Protein AF-A0ABD5U3U5-F1 (afdb_monomer_lite)

pLDDT: mean 75.29, std 23.98, range [36.06, 98.81]

Structure (mmCIF, N/CA/C/O backbone):
data_AF-A0ABD5U3U5-F1
#
_entry.id   AF-A0ABD5U3U5-F1
#
loop_
_atom_site.group_PDB
_atom_site.id
_atom_site.type_symbol
_atom_site.label_atom_id
_atom_site.label_alt_id
_atom_site.label_comp_id
_atom_site.label_asym_id
_atom_site.label_entity_id
_atom_site.label_seq_id
_atom_site.pdbx_PDB_ins_code
_atom_site.Cartn_x
_atom_site.Cartn_y
_atom_site.Cartn_z
_atom_site.occupancy
_atom_site.B_iso_or_equiv
_atom_site.auth_seq_id
_atom_site.auth_comp_id
_atom_site.auth_asym_id
_atom_site.auth_atom_id
_atom_site.pdbx_PDB_model_num
ATOM 1 N N . MET A 1 1 ? -38.683 23.764 -33.833 1.00 44.81 1 MET A N 1
ATOM 2 C CA . MET A 1 1 ? -37.393 24.442 -33.608 1.00 44.81 1 MET A CA 1
ATOM 3 C C . MET A 1 1 ? -36.376 23.320 -33.364 1.00 44.81 1 MET A C 1
ATOM 5 O O . MET A 1 1 ? -36.369 22.799 -32.265 1.00 44.81 1 MET A O 1
ATOM 9 N N . SER A 1 2 ? -35.654 22.734 -34.333 1.00 40.78 2 SER A N 1
ATOM 10 C CA . SER A 1 2 ? -35.211 23.217 -35.666 1.00 40.78 2 SER A CA 1
ATOM 11 C C . SER A 1 2 ? -34.352 24.483 -35.505 1.00 40.78 2 SER A C 1
ATOM 13 O O . SER A 1 2 ? -34.891 25.439 -34.963 1.00 40.78 2 SER A O 1
ATOM 15 N N . PHE A 1 3 ? -33.078 24.620 -35.902 1.00 45.91 3 PHE A N 1
ATOM 16 C CA . PHE A 1 3 ? -32.126 23.886 -36.776 1.00 45.91 3 PHE A CA 1
ATOM 17 C C . PHE A 1 3 ? -30.669 24.299 -36.361 1.00 45.91 3 PHE A C 1
ATOM 19 O O . PHE A 1 3 ? -30.555 25.260 -35.611 1.00 45.91 3 PHE A O 1
ATOM 26 N N . THR A 1 4 ? -29.509 23.741 -36.770 1.00 40.44 4 THR A N 1
ATOM 27 C CA . THR A 1 4 ? -29.090 22.623 -37.661 1.00 40.44 4 THR A CA 1
ATOM 28 C C . THR A 1 4 ? -27.610 22.242 -37.370 1.00 40.44 4 THR A C 1
ATOM 30 O O . THR A 1 4 ? -26.877 23.053 -36.815 1.00 40.44 4 THR A O 1
ATOM 33 N N . ARG A 1 5 ? -27.125 21.052 -37.784 1.00 53.81 5 ARG A N 1
ATOM 34 C CA . ARG A 1 5 ? -25.678 20.695 -37.790 1.00 53.81 5 ARG A CA 1
ATOM 35 C C . ARG A 1 5 ? -24.919 21.449 -38.895 1.00 53.81 5 ARG A C 1
ATOM 37 O O . ARG A 1 5 ? -25.324 21.345 -40.050 1.00 53.81 5 ARG A O 1
ATOM 44 N N . VAL A 1 6 ? -23.771 22.070 -38.608 1.00 48.47 6 VAL A N 1
ATOM 45 C CA . VAL A 1 6 ? -22.863 22.590 -39.654 1.00 48.47 6 VAL A CA 1
ATOM 46 C C . VAL A 1 6 ? -21.574 21.770 -39.689 1.00 48.47 6 VAL A C 1
ATOM 48 O O . VAL A 1 6 ? -20.666 21.973 -38.892 1.00 48.47 6 VAL A O 1
ATOM 51 N N . ARG A 1 7 ? -21.493 20.836 -40.644 1.00 50.88 7 ARG A N 1
ATOM 52 C CA . ARG A 1 7 ? -20.217 20.269 -41.103 1.00 50.88 7 ARG A CA 1
ATOM 53 C C . ARG A 1 7 ? -19.643 21.214 -42.157 1.00 50.88 7 ARG A C 1
ATOM 55 O O . ARG A 1 7 ? -20.325 21.495 -43.141 1.00 50.88 7 ARG A O 1
ATOM 62 N N . ALA A 1 8 ? -18.411 21.680 -41.976 1.00 45.06 8 ALA A N 1
ATOM 63 C CA . ALA A 1 8 ? -17.728 22.499 -42.971 1.00 45.06 8 ALA A CA 1
ATOM 64 C C . ALA A 1 8 ? -17.205 21.618 -44.121 1.00 45.06 8 ALA A C 1
ATOM 66 O O . ALA A 1 8 ? -16.136 21.022 -44.035 1.00 45.06 8 ALA A O 1
ATOM 67 N N . THR A 1 9 ? -17.971 21.518 -45.208 1.00 44.38 9 THR A N 1
ATOM 68 C CA . THR A 1 9 ? -17.518 20.895 -46.459 1.00 44.38 9 THR A CA 1
ATOM 69 C C . THR A 1 9 ? -16.753 21.911 -47.304 1.00 44.38 9 THR A C 1
ATOM 71 O O . THR A 1 9 ? -17.364 22.829 -47.856 1.00 44.38 9 THR A O 1
ATOM 74 N N . ALA A 1 10 ? -15.439 21.738 -47.450 1.00 45.81 10 ALA A N 1
ATOM 75 C CA . ALA A 1 10 ? -14.649 22.506 -48.410 1.00 45.81 10 ALA A CA 1
ATOM 76 C C . ALA A 1 10 ? -14.850 21.942 -49.829 1.00 45.81 10 ALA A C 1
ATOM 78 O O . ALA A 1 10 ? -14.472 20.811 -50.129 1.00 45.81 10 ALA A O 1
ATOM 79 N N . LEU A 1 11 ? -15.475 22.737 -50.697 1.00 40.53 11 LEU A N 1
ATOM 80 C CA . LEU A 1 11 ? -15.727 22.417 -52.100 1.00 40.53 11 LEU A CA 1
ATOM 81 C C . LEU A 1 11 ? -14.622 23.037 -52.970 1.00 40.53 11 LEU A C 1
ATOM 83 O O . LEU A 1 11 ? -14.502 24.260 -53.008 1.00 40.53 11 LEU A O 1
ATOM 87 N N . ALA A 1 12 ? -13.868 22.228 -53.718 1.00 52.03 12 ALA A N 1
ATOM 88 C CA . ALA A 1 12 ? -12.936 22.715 -54.738 1.00 52.03 12 ALA A CA 1
ATOM 89 C C . ALA A 1 12 ? -13.141 21.957 -56.060 1.00 52.03 12 ALA A C 1
ATOM 91 O O . ALA A 1 12 ? -12.670 20.841 -56.258 1.00 52.03 12 ALA A O 1
ATOM 92 N N . LEU A 1 13 ? -13.896 22.588 -56.957 1.00 39.75 13 LEU A N 1
ATOM 93 C CA . LEU A 1 13 ? -14.226 22.111 -58.297 1.00 39.75 13 LEU A CA 1
ATOM 94 C C . LEU A 1 13 ? -13.142 22.550 -59.295 1.00 39.75 13 LEU A C 1
ATOM 96 O O . LEU A 1 13 ? -12.959 23.749 -59.487 1.00 39.75 13 LEU A O 1
ATOM 100 N N . THR A 1 14 ? -12.517 21.617 -60.017 1.00 55.16 14 THR A N 1
ATOM 101 C CA . THR A 1 14 ? -11.900 21.918 -61.325 1.00 55.16 14 THR A CA 1
ATOM 102 C C . THR A 1 14 ? -12.279 20.858 -62.358 1.00 55.16 14 THR A C 1
ATOM 104 O O . THR A 1 14 ? -12.427 19.678 -62.047 1.00 55.16 14 THR A O 1
ATOM 107 N N . LEU A 1 15 ? -12.549 21.320 -63.580 1.00 39.69 15 LEU A N 1
ATOM 108 C CA . LEU A 1 15 ? -13.201 20.569 -64.655 1.00 39.69 15 LEU A CA 1
ATOM 109 C C . LEU A 1 15 ? -12.173 20.102 -65.706 1.00 39.69 15 LEU A C 1
ATOM 111 O O . LEU A 1 15 ? -11.143 20.739 -65.899 1.00 39.69 15 LEU A O 1
ATOM 115 N N . ALA A 1 16 ? -12.473 18.983 -66.371 1.00 49.00 16 ALA A N 1
ATOM 116 C CA . ALA A 1 16 ? -11.609 18.266 -67.318 1.00 49.00 16 ALA A CA 1
ATOM 117 C C . ALA A 1 16 ? -11.185 19.055 -68.576 1.00 49.00 16 ALA A C 1
ATOM 119 O O . ALA A 1 16 ? -11.823 20.048 -68.913 1.00 49.00 16 ALA A O 1
ATOM 120 N N . VAL A 1 17 ? -10.223 18.514 -69.354 1.00 37.03 17 VAL A N 1
ATOM 121 C CA . VAL A 1 17 ? -10.238 18.539 -70.840 1.00 37.03 17 VAL A CA 1
ATOM 122 C C . VAL A 1 17 ? -9.213 17.568 -71.483 1.00 37.03 17 VAL A C 1
ATOM 124 O O . VAL A 1 17 ? -8.145 17.328 -70.936 1.00 37.03 17 VAL A O 1
ATOM 127 N N . ALA A 1 18 ? -9.556 17.092 -72.692 1.00 41.69 18 ALA A N 1
ATOM 128 C CA . ALA A 1 18 ? -8.718 16.469 -73.742 1.00 41.69 18 ALA A CA 1
ATOM 129 C C . ALA A 1 18 ? -8.182 15.023 -73.585 1.00 41.69 18 ALA A C 1
ATOM 131 O O . ALA A 1 18 ? -7.056 14.768 -73.171 1.00 41.69 18 ALA A O 1
ATOM 132 N N . LEU A 1 19 ? -8.956 14.090 -74.151 1.00 46.84 19 LEU A N 1
ATOM 133 C CA . LEU A 1 19 ? -8.500 12.818 -74.725 1.00 46.84 19 LEU A CA 1
ATOM 134 C C . LEU A 1 19 ? -7.861 13.060 -76.115 1.00 46.84 19 LEU A C 1
ATOM 136 O O . LEU A 1 19 ? -8.526 13.638 -76.975 1.00 46.84 19 LEU A O 1
ATOM 140 N N . VAL A 1 20 ? -6.643 12.565 -76.382 1.00 45.19 20 VAL A N 1
ATOM 141 C CA . VAL A 1 20 ? -6.066 12.437 -77.745 1.00 45.19 20 VAL A CA 1
ATOM 142 C C . VAL A 1 20 ? -5.355 11.079 -77.891 1.00 45.19 20 VAL A C 1
ATOM 144 O O . VAL A 1 20 ? -4.884 10.507 -76.912 1.00 45.19 20 VAL A O 1
ATOM 147 N N . ALA A 1 21 ? -5.379 10.524 -79.106 1.00 41.03 21 ALA A N 1
ATOM 148 C CA . ALA A 1 21 ? -5.243 9.093 -79.385 1.00 41.03 21 ALA A CA 1
ATOM 149 C C . ALA A 1 21 ? -3.807 8.559 -79.586 1.00 41.03 21 ALA A C 1
ATOM 151 O O . ALA A 1 21 ? -2.857 9.297 -79.836 1.00 41.03 21 ALA A O 1
ATOM 152 N N . ALA A 1 22 ? -3.694 7.228 -79.547 1.00 45.44 22 ALA A N 1
ATOM 153 C CA . ALA A 1 22 ? -2.477 6.473 -79.833 1.00 45.44 22 ALA A CA 1
ATOM 154 C C . ALA A 1 22 ? -2.078 6.487 -81.323 1.00 45.44 22 ALA A C 1
ATOM 156 O O . ALA A 1 22 ? -2.930 6.480 -82.212 1.00 45.44 22 ALA A O 1
ATOM 157 N N . SER A 1 23 ? -0.774 6.384 -81.595 1.00 46.91 23 SER A N 1
ATOM 158 C CA . SER A 1 23 ? -0.233 5.929 -82.884 1.00 46.91 23 SER A CA 1
ATOM 159 C C . SER A 1 23 ? 1.113 5.222 -82.675 1.00 46.91 23 SER A C 1
ATOM 161 O O . SER A 1 23 ? 1.816 5.499 -81.705 1.00 46.91 23 SER A O 1
ATOM 163 N N . ALA A 1 24 ? 1.431 4.250 -83.532 1.00 44.25 24 ALA A N 1
ATOM 164 C CA . ALA A 1 24 ? 2.569 3.343 -83.366 1.00 44.25 24 ALA A CA 1
ATOM 165 C C . ALA A 1 24 ? 3.774 3.730 -84.241 1.00 44.25 24 ALA A C 1
ATOM 167 O O . ALA A 1 24 ? 3.602 4.265 -85.334 1.00 44.25 24 ALA A O 1
ATOM 168 N N . GLY A 1 25 ? 4.983 3.358 -83.807 1.00 36.06 25 GLY A N 1
ATOM 169 C CA . GLY A 1 25 ? 6.209 3.442 -84.610 1.00 36.06 25 GLY A CA 1
ATOM 170 C C . GLY A 1 25 ? 7.430 3.779 -83.756 1.00 36.06 25 GLY A C 1
ATOM 171 O O . GLY A 1 25 ? 7.454 4.812 -83.100 1.00 36.06 25 GLY A O 1
ATOM 172 N N . GLY A 1 26 ? 8.427 2.894 -83.723 1.00 36.84 26 GLY A N 1
ATOM 173 C CA . GLY A 1 26 ? 9.585 3.047 -82.837 1.00 36.84 26 GLY A CA 1
ATOM 174 C C . GLY A 1 26 ? 10.752 3.830 -83.443 1.00 36.84 26 GLY A C 1
ATOM 175 O O . GLY A 1 26 ? 10.951 3.826 -84.656 1.00 36.84 26 GLY A O 1
ATOM 176 N N . ALA A 1 27 ? 11.583 4.401 -82.571 1.00 40.12 27 ALA A N 1
ATOM 177 C CA . ALA A 1 27 ? 13.018 4.586 -82.786 1.00 40.12 27 ALA A CA 1
ATOM 178 C C . ALA A 1 27 ? 13.721 4.736 -81.426 1.00 40.12 27 ALA A C 1
ATOM 180 O O . ALA A 1 27 ? 13.190 5.359 -80.510 1.00 40.12 27 ALA A O 1
ATOM 181 N N . VAL A 1 28 ? 14.913 4.153 -81.294 1.00 49.47 28 VAL A N 1
ATOM 182 C CA . VAL A 1 28 ? 15.734 4.233 -80.078 1.00 49.47 28 VAL A CA 1
ATOM 183 C C . VAL A 1 28 ? 16.382 5.614 -79.979 1.00 49.47 28 VAL A C 1
ATOM 185 O O . VAL A 1 28 ? 17.094 6.022 -80.895 1.00 49.47 28 VAL A O 1
ATOM 188 N N . ALA A 1 29 ? 16.210 6.292 -78.844 1.00 43.09 29 ALA A N 1
ATOM 189 C CA . ALA A 1 29 ? 17.023 7.441 -78.453 1.00 43.09 29 ALA A CA 1
ATOM 190 C C . ALA A 1 29 ? 17.374 7.327 -76.964 1.00 43.09 29 ALA A C 1
ATOM 192 O O . ALA A 1 29 ? 16.547 7.546 -76.084 1.00 43.09 29 ALA A O 1
ATOM 193 N N . THR A 1 30 ? 18.613 6.933 -76.690 1.00 52.41 30 THR A N 1
ATOM 194 C CA . THR A 1 30 ? 19.161 6.789 -75.340 1.00 52.41 30 THR A CA 1
ATOM 195 C C . THR A 1 30 ? 19.446 8.153 -74.712 1.00 52.41 30 THR A C 1
ATOM 197 O O . THR A 1 30 ? 20.384 8.832 -75.131 1.00 52.41 30 THR A O 1
ATOM 200 N N . THR A 1 31 ? 18.743 8.512 -73.639 1.00 48.25 31 THR A N 1
ATOM 201 C CA . THR A 1 31 ? 19.186 9.569 -72.714 1.00 48.25 31 THR A CA 1
ATOM 202 C C . THR A 1 31 ? 18.980 9.131 -71.274 1.00 48.25 31 THR A C 1
ATOM 204 O O . THR A 1 31 ? 17.877 9.223 -70.755 1.00 48.25 31 THR A O 1
ATOM 207 N N . ARG A 1 32 ? 20.088 8.655 -70.686 1.00 53.16 32 ARG A N 1
ATOM 208 C CA . ARG A 1 32 ? 20.403 8.495 -69.255 1.00 53.16 32 ARG A CA 1
ATOM 209 C C . ARG A 1 32 ? 19.198 8.446 -68.316 1.00 53.16 32 ARG A C 1
ATOM 211 O O . ARG A 1 32 ? 18.680 9.483 -67.908 1.00 53.16 32 ARG A O 1
ATOM 218 N N . GLU A 1 33 ? 18.910 7.241 -67.842 1.00 52.50 33 GLU A N 1
ATOM 219 C CA . GLU A 1 33 ? 18.333 7.066 -66.515 1.00 52.50 33 GLU A CA 1
ATOM 220 C C . GLU A 1 33 ? 19.284 7.717 -65.503 1.00 52.50 33 GLU A C 1
ATOM 222 O O . GLU A 1 33 ? 20.345 7.186 -65.174 1.00 52.50 33 GLU A O 1
ATOM 227 N N . VAL A 1 34 ? 18.929 8.915 -65.046 1.00 46.59 34 VAL A N 1
ATOM 228 C CA . VAL A 1 34 ? 19.335 9.351 -63.718 1.00 46.59 34 VAL A CA 1
ATOM 229 C C . VAL A 1 34 ? 18.294 8.743 -62.803 1.00 46.59 34 VAL A C 1
ATOM 231 O O . VAL A 1 34 ? 17.241 9.333 -62.566 1.00 46.59 34 VAL A O 1
ATOM 234 N N . ALA A 1 35 ? 18.588 7.534 -62.325 1.00 47.84 35 ALA A N 1
ATOM 235 C CA . ALA A 1 35 ? 18.047 7.126 -61.048 1.00 47.84 35 ALA A CA 1
ATOM 236 C C . ALA A 1 35 ? 18.408 8.254 -60.079 1.00 47.84 35 ALA A C 1
ATOM 238 O O . ALA A 1 35 ? 19.583 8.500 -59.806 1.00 47.84 35 ALA A O 1
ATOM 239 N N . LEU A 1 36 ? 17.402 8.991 -59.613 1.00 49.88 36 LEU A N 1
ATOM 240 C CA . LEU A 1 36 ? 17.544 9.639 -58.329 1.00 49.88 36 LEU A CA 1
ATOM 241 C C . LEU A 1 36 ? 17.599 8.472 -57.357 1.00 49.88 36 LEU A C 1
ATOM 243 O O . LEU A 1 36 ? 16.559 7.916 -57.011 1.00 49.88 36 LEU A O 1
ATOM 247 N N . GLN A 1 37 ? 18.821 8.055 -57.006 1.00 48.06 37 GLN A N 1
ATOM 248 C CA . GLN A 1 37 ? 19.047 7.323 -55.774 1.00 48.06 37 GLN A CA 1
ATOM 249 C C . GLN A 1 37 ? 18.207 8.034 -54.717 1.00 48.06 37 GLN A C 1
ATOM 251 O O . GLN A 1 37 ? 18.477 9.191 -54.380 1.00 48.06 37 GLN A O 1
ATOM 256 N N . SER A 1 38 ? 17.175 7.346 -54.231 1.00 53.09 38 SER A N 1
ATOM 257 C CA . SER A 1 38 ? 16.677 7.570 -52.890 1.00 53.09 38 SER A CA 1
ATOM 258 C C . SER A 1 38 ? 17.891 7.359 -52.005 1.00 53.09 38 SER A C 1
ATOM 260 O O . SER A 1 38 ? 18.277 6.228 -51.721 1.00 53.09 38 SER A O 1
ATOM 262 N N . ASN A 1 39 ? 18.573 8.460 -51.697 1.00 53.38 39 ASN A N 1
ATOM 263 C CA . ASN A 1 39 ? 19.563 8.481 -50.651 1.00 53.38 39 ASN A CA 1
ATOM 264 C C . ASN A 1 39 ? 18.755 8.188 -49.399 1.00 53.38 39 ASN A C 1
ATOM 266 O O . ASN A 1 39 ? 18.089 9.086 -48.887 1.00 53.38 39 ASN A O 1
ATOM 270 N N . GLU A 1 40 ? 18.735 6.914 -49.013 1.00 58.91 40 GLU A N 1
ATOM 271 C CA . GLU A 1 40 ? 18.243 6.461 -47.728 1.00 58.91 40 GLU A CA 1
ATOM 272 C C . GLU A 1 40 ? 19.077 7.205 -46.694 1.00 58.91 40 GLU A C 1
ATOM 274 O O . GLU A 1 40 ? 20.170 6.791 -46.308 1.00 58.91 40 GLU A O 1
ATOM 279 N N . THR A 1 41 ? 18.571 8.368 -46.291 1.00 53.06 41 THR A N 1
ATOM 280 C CA . THR A 1 41 ? 18.886 8.952 -45.006 1.00 53.06 41 THR A CA 1
ATOM 281 C C . THR A 1 41 ? 18.313 7.970 -44.006 1.00 53.06 41 THR A C 1
ATOM 283 O O . THR A 1 41 ? 17.169 8.089 -43.570 1.00 53.06 41 THR A O 1
ATOM 286 N N . ASN A 1 42 ? 19.125 6.955 -43.712 1.00 56.91 42 ASN A N 1
ATOM 287 C CA . ASN A 1 42 ? 19.133 6.255 -42.449 1.00 56.91 42 ASN A CA 1
ATOM 288 C C . ASN A 1 42 ? 19.421 7.314 -41.377 1.00 56.91 42 ASN A C 1
ATOM 290 O O . ASN A 1 42 ? 20.542 7.454 -40.887 1.00 56.91 42 ASN A O 1
ATOM 294 N N . GLU A 1 43 ? 18.396 8.123 -41.109 1.00 57.25 43 GLU A N 1
ATOM 295 C CA . GLU A 1 43 ? 18.215 8.866 -39.880 1.00 57.25 43 GLU A CA 1
ATOM 296 C C . GLU A 1 43 ? 18.054 7.784 -38.815 1.00 57.25 43 GLU A C 1
ATOM 298 O O . GLU A 1 43 ? 16.943 7.431 -38.430 1.00 57.25 43 GLU A O 1
ATOM 303 N N . THR A 1 44 ? 19.174 7.198 -38.382 1.00 57.44 44 THR A N 1
ATOM 304 C CA . THR A 1 44 ? 19.213 6.513 -37.097 1.00 57.44 44 THR A CA 1
ATOM 305 C C . THR A 1 44 ? 19.057 7.614 -36.064 1.00 57.44 44 THR A C 1
ATOM 307 O O . THR A 1 44 ? 20.035 8.144 -35.530 1.00 57.44 44 THR A O 1
ATOM 310 N N . THR A 1 45 ? 17.802 8.003 -35.837 1.00 56.94 45 THR A N 1
ATOM 311 C CA . THR A 1 45 ? 17.379 8.536 -34.555 1.00 56.94 45 THR A CA 1
ATOM 312 C C . THR A 1 45 ? 18.014 7.627 -33.506 1.00 56.94 45 THR A C 1
ATOM 314 O O . THR A 1 45 ? 17.948 6.406 -33.670 1.00 56.94 45 THR A O 1
ATOM 317 N N . PRO A 1 46 ? 18.692 8.166 -32.482 1.00 55.31 46 PRO A N 1
ATOM 318 C CA . PRO A 1 46 ? 18.957 7.373 -31.302 1.00 55.31 46 PRO A CA 1
ATOM 319 C C . PRO A 1 46 ? 17.582 7.071 -30.711 1.00 55.31 46 PRO A C 1
ATOM 321 O O . PRO A 1 46 ? 17.005 7.905 -30.015 1.00 55.31 46 PRO A O 1
ATOM 324 N N . GLU A 1 47 ? 17.021 5.930 -31.105 1.00 69.75 47 GLU A N 1
ATOM 325 C CA . GLU A 1 47 ? 15.915 5.317 -30.387 1.00 69.75 47 GLU A CA 1
ATOM 326 C C . GLU A 1 47 ? 16.385 5.208 -28.932 1.00 69.75 47 GLU A C 1
ATOM 328 O O . GLU A 1 47 ? 17.573 4.969 -28.670 1.00 69.75 47 GLU A O 1
ATOM 333 N N . GLY A 1 48 ? 15.497 5.558 -28.002 1.00 77.44 48 GLY A N 1
ATOM 334 C CA . GLY A 1 48 ? 15.813 5.519 -26.580 1.00 77.44 48 GLY A CA 1
ATOM 335 C C . GLY A 1 48 ? 16.105 4.087 -26.119 1.00 77.44 48 GLY A C 1
ATOM 336 O O . GLY A 1 48 ? 16.161 3.170 -26.945 1.00 77.44 48 GLY A O 1
ATOM 337 N N . PRO A 1 49 ? 16.256 3.856 -24.805 1.00 89.50 49 PRO A N 1
ATOM 338 C CA . PRO A 1 49 ? 15.969 2.515 -24.310 1.00 89.50 49 PRO A CA 1
ATOM 339 C C . PRO A 1 49 ? 14.581 2.098 -24.827 1.00 89.50 49 PRO A C 1
ATOM 341 O O . PRO A 1 49 ? 13.690 2.943 -24.957 1.00 89.50 49 PRO A O 1
ATOM 344 N N . VAL A 1 50 ? 14.458 0.837 -25.239 1.00 95.25 50 VAL A N 1
ATOM 345 C CA . VAL A 1 50 ? 13.189 0.308 -25.745 1.00 95.25 50 VAL A CA 1
ATOM 346 C C . VAL A 1 50 ? 12.244 0.156 -24.559 1.00 95.25 50 VAL A C 1
ATOM 348 O O . VAL A 1 50 ? 12.694 -0.168 -23.464 1.00 95.25 50 VAL A O 1
ATOM 351 N N . ASP A 1 51 ? 10.988 0.482 -24.810 1.00 96.75 51 ASP A N 1
ATOM 352 C CA . ASP A 1 51 ? 9.832 0.402 -23.926 1.00 96.75 51 ASP A CA 1
ATOM 353 C C . ASP A 1 51 ? 8.731 -0.131 -24.857 1.00 96.75 51 ASP A C 1
ATOM 355 O O . ASP A 1 51 ? 8.332 0.546 -25.820 1.00 96.75 51 ASP A O 1
ATOM 359 N N . SER A 1 52 ? 8.438 -1.425 -24.728 1.00 97.50 52 SER A N 1
ATOM 360 C CA . SER A 1 52 ? 7.754 -2.209 -25.763 1.00 97.50 52 SER A CA 1
ATOM 361 C C . SER A 1 52 ? 6.224 -2.222 -25.621 1.00 97.50 52 SER A C 1
ATOM 363 O O . SER A 1 52 ? 5.532 -2.369 -26.641 1.00 97.50 52 SER A O 1
ATOM 365 N N . ASP A 1 53 ? 5.678 -1.987 -24.425 1.00 97.75 53 ASP A N 1
ATOM 366 C CA . ASP A 1 53 ? 4.238 -1.817 -24.174 1.00 97.75 53 ASP A CA 1
ATOM 367 C C . ASP A 1 53 ? 3.821 -0.388 -23.770 1.00 97.75 53 ASP A C 1
ATOM 369 O O . ASP A 1 53 ? 2.668 -0.012 -24.031 1.00 97.75 53 ASP A O 1
ATOM 373 N N . GLY A 1 54 ? 4.751 0.457 -23.314 1.00 97.25 54 GLY A N 1
ATOM 374 C CA . GLY A 1 54 ? 4.539 1.881 -23.059 1.00 97.25 54 GLY A CA 1
ATOM 375 C C . GLY A 1 54 ? 4.190 2.234 -21.613 1.00 97.25 54 GLY A C 1
ATOM 376 O O . GLY A 1 54 ? 3.528 3.262 -21.419 1.00 97.25 54 GLY A O 1
ATOM 377 N N . ASP A 1 55 ? 4.558 1.401 -20.639 1.00 97.38 55 ASP A N 1
ATOM 378 C CA . ASP A 1 55 ? 4.241 1.578 -19.215 1.00 97.38 55 ASP A CA 1
ATOM 379 C C . ASP A 1 55 ? 5.158 2.595 -18.492 1.00 97.38 55 ASP A C 1
ATOM 381 O O . ASP A 1 55 ? 4.744 3.257 -17.538 1.00 97.38 55 ASP A O 1
ATOM 385 N N . GLY A 1 56 ? 6.373 2.812 -19.007 1.00 95.88 56 GLY A N 1
ATOM 386 C CA . GLY A 1 56 ? 7.380 3.717 -18.448 1.00 95.88 56 GLY A CA 1
ATOM 387 C C . GLY A 1 56 ? 8.611 3.028 -17.847 1.00 95.88 56 GLY A C 1
ATOM 388 O O . GLY A 1 56 ? 9.572 3.725 -17.493 1.00 95.88 56 GLY A O 1
ATOM 389 N N . LEU A 1 57 ? 8.630 1.698 -17.773 1.00 96.44 57 LEU A N 1
ATOM 390 C CA . LEU A 1 57 ? 9.851 0.905 -17.699 1.00 96.44 57 LEU A CA 1
ATOM 391 C C . LEU A 1 57 ? 10.442 0.714 -19.103 1.00 96.44 57 LEU A C 1
ATOM 393 O O . LEU A 1 57 ? 10.114 1.402 -20.067 1.00 96.44 57 LEU A O 1
ATOM 397 N N . THR A 1 58 ? 11.481 -0.107 -19.175 1.00 97.56 58 THR A N 1
ATOM 398 C CA . THR A 1 58 ? 12.223 -0.363 -20.408 1.00 97.56 58 THR A CA 1
ATOM 399 C C . THR A 1 58 ? 12.561 -1.841 -20.448 1.00 97.56 58 THR A C 1
ATOM 401 O O . THR A 1 58 ? 12.990 -2.347 -19.405 1.00 97.56 58 THR A O 1
ATOM 404 N N . ASP A 1 59 ? 12.553 -2.465 -21.629 1.00 97.62 59 ASP A N 1
ATOM 405 C CA . ASP A 1 59 ? 12.748 -3.910 -21.815 1.00 97.62 59 ASP A CA 1
ATOM 406 C C . ASP A 1 59 ? 13.986 -4.465 -21.066 1.00 97.62 59 ASP A C 1
ATOM 408 O O . ASP A 1 59 ? 14.017 -5.622 -20.641 1.00 97.62 59 ASP A O 1
ATOM 412 N N . GLU A 1 60 ? 15.045 -3.652 -20.918 1.00 96.69 60 GLU A N 1
ATOM 413 C CA . GLU A 1 60 ? 16.269 -4.003 -20.177 1.00 96.69 60 GLU A CA 1
ATOM 414 C C . GLU A 1 60 ? 16.071 -4.014 -18.651 1.00 96.69 60 GLU A C 1
ATOM 416 O O . GLU A 1 60 ? 16.596 -4.909 -17.992 1.00 96.69 60 GLU A O 1
ATOM 421 N N . ASN A 1 61 ? 15.323 -3.059 -18.089 1.00 97.06 61 ASN A N 1
ATOM 422 C CA . ASN A 1 61 ? 15.013 -2.999 -16.656 1.00 97.06 61 ASN A CA 1
ATOM 423 C C . ASN A 1 61 ? 14.079 -4.140 -16.254 1.00 97.06 61 ASN A C 1
ATOM 425 O O . ASN A 1 61 ? 14.371 -4.857 -15.304 1.00 97.06 61 ASN A O 1
ATOM 429 N N . GLU A 1 62 ? 12.999 -4.330 -17.004 1.00 97.88 62 GLU A N 1
ATOM 430 C CA . GLU A 1 62 ? 12.019 -5.397 -16.797 1.00 97.88 62 GLU A CA 1
ATOM 431 C C . GLU A 1 62 ? 12.724 -6.758 -16.747 1.00 97.88 62 GLU A C 1
ATOM 433 O O . GLU A 1 62 ? 12.787 -7.401 -15.705 1.00 97.88 62 GLU A O 1
ATOM 438 N N . THR A 1 63 ? 13.451 -7.120 -17.809 1.00 97.06 63 THR A N 1
ATOM 439 C CA . THR A 1 63 ? 14.120 -8.433 -17.899 1.00 97.06 63 THR A CA 1
ATOM 440 C C . THR A 1 63 ? 15.403 -8.604 -17.075 1.00 97.06 63 THR A C 1
ATOM 442 O O . THR A 1 63 ? 15.951 -9.710 -17.055 1.00 97.06 63 THR A O 1
ATOM 445 N N . SER A 1 64 ? 15.942 -7.547 -16.451 1.00 96.31 64 SER A N 1
ATOM 446 C CA . SER A 1 64 ? 17.230 -7.614 -15.724 1.00 96.31 64 SER A CA 1
ATOM 447 C C . SER A 1 64 ? 17.191 -7.127 -14.275 1.00 96.31 64 SER A C 1
ATOM 449 O O . SER A 1 64 ? 18.202 -7.270 -13.578 1.00 96.31 64 SER A O 1
ATOM 451 N N . VAL A 1 65 ? 16.090 -6.514 -13.836 1.00 97.06 65 VAL A N 1
ATOM 452 C CA . VAL A 1 65 ? 15.934 -5.906 -12.504 1.00 97.06 65 VAL A CA 1
ATOM 453 C C . VAL A 1 65 ? 14.636 -6.349 -11.831 1.00 97.06 65 VAL A C 1
ATOM 455 O O . VAL A 1 65 ? 14.696 -6.673 -10.648 1.00 97.06 65 VAL A O 1
ATOM 458 N N . TYR A 1 66 ? 13.519 -6.373 -12.566 1.00 96.94 66 TYR A N 1
ATOM 459 C CA . TYR A 1 66 ? 12.176 -6.634 -12.020 1.00 96.94 66 TYR A CA 1
ATOM 460 C C . TYR A 1 66 ? 11.592 -8.006 -12.411 1.00 96.94 66 TYR A C 1
ATOM 462 O O . TYR A 1 66 ? 10.577 -8.403 -11.865 1.00 96.94 66 TYR A O 1
ATOM 470 N N . ASP A 1 67 ? 12.246 -8.736 -13.323 1.00 96.75 67 ASP A N 1
ATOM 471 C CA . ASP A 1 67 ? 11.850 -10.057 -13.851 1.00 96.75 67 ASP A CA 1
ATOM 472 C C . ASP A 1 67 ? 10.448 -10.110 -14.540 1.00 96.75 67 ASP A C 1
ATOM 474 O O . ASP A 1 67 ? 9.933 -11.193 -14.832 1.00 96.75 67 ASP A O 1
ATOM 478 N N . THR A 1 68 ? 9.895 -8.948 -14.918 1.00 97.75 68 THR A N 1
ATOM 479 C CA . THR A 1 68 ? 8.600 -8.753 -15.611 1.00 97.75 68 THR A CA 1
ATOM 480 C C . THR A 1 68 ? 8.629 -9.058 -17.132 1.00 97.75 68 THR A C 1
ATOM 482 O O . THR A 1 68 ? 9.691 -9.355 -17.697 1.00 97.75 68 THR A O 1
ATOM 485 N N . ASP A 1 69 ? 7.473 -9.056 -17.830 1.00 97.69 69 ASP A N 1
ATOM 486 C CA . ASP A 1 69 ? 7.375 -9.297 -19.295 1.00 97.69 69 ASP A CA 1
ATOM 487 C C . ASP A 1 69 ? 7.251 -7.977 -20.093 1.00 97.69 69 ASP A C 1
ATOM 489 O O . ASP A 1 69 ? 6.163 -7.411 -20.077 1.00 97.69 69 ASP A O 1
ATOM 493 N N . PRO A 1 70 ? 8.256 -7.584 -20.919 1.00 97.94 70 PRO A N 1
ATOM 494 C CA . PRO A 1 70 ? 8.273 -6.358 -21.751 1.00 97.94 70 PRO A CA 1
ATOM 495 C C . PRO A 1 70 ? 7.175 -6.174 -22.804 1.00 97.94 70 PRO A C 1
ATOM 497 O O . PRO A 1 70 ? 7.353 -5.478 -23.802 1.00 97.94 70 PRO A O 1
ATOM 500 N N . ASN A 1 71 ? 6.092 -6.929 -22.726 1.00 98.00 71 ASN A N 1
ATOM 501 C CA . ASN A 1 71 ? 4.958 -6.857 -23.636 1.00 98.00 71 ASN A CA 1
ATOM 502 C C . ASN A 1 71 ? 3.629 -6.795 -22.860 1.00 98.00 71 ASN A C 1
ATOM 504 O O . ASN A 1 71 ? 2.564 -6.908 -23.486 1.00 98.00 71 ASN A O 1
ATOM 508 N N . LEU A 1 72 ? 3.695 -6.700 -21.529 1.00 98.31 72 LEU A N 1
ATOM 509 C CA . LEU A 1 72 ? 2.605 -6.707 -20.568 1.00 98.31 72 LEU A CA 1
ATOM 510 C C . LEU A 1 72 ? 2.868 -5.631 -19.505 1.00 98.31 72 LEU A C 1
ATOM 512 O O . LEU A 1 72 ? 3.425 -5.923 -18.460 1.00 98.31 72 LEU A O 1
ATOM 516 N N . ALA A 1 73 ? 2.337 -4.434 -19.747 1.00 98.44 73 ALA A N 1
ATOM 517 C CA . ALA A 1 73 ? 2.379 -3.271 -18.854 1.00 98.44 73 ALA A CA 1
ATOM 518 C C . ALA A 1 73 ? 1.699 -3.452 -17.471 1.00 98.44 73 ALA A C 1
ATOM 520 O O . ALA A 1 73 ? 1.293 -2.460 -16.888 1.00 98.44 73 ALA A O 1
ATOM 521 N N . ASP A 1 74 ? 1.410 -4.680 -17.046 1.00 98.62 74 ASP A N 1
ATOM 522 C CA . ASP A 1 74 ? 0.699 -5.106 -15.830 1.00 98.62 74 ASP A CA 1
ATOM 523 C C . ASP A 1 74 ? 0.948 -6.628 -15.747 1.00 98.62 74 ASP A C 1
ATOM 525 O O . ASP A 1 74 ? 0.218 -7.441 -16.343 1.00 98.62 74 ASP A O 1
ATOM 529 N N . THR A 1 75 ? 2.089 -7.002 -15.161 1.00 98.44 75 THR A N 1
ATOM 530 C CA . THR A 1 75 ? 2.640 -8.366 -15.182 1.00 98.44 75 THR A CA 1
ATOM 531 C C . THR A 1 75 ? 1.835 -9.314 -14.299 1.00 98.44 75 THR A C 1
ATOM 533 O O . THR A 1 75 ? 1.558 -10.458 -14.694 1.00 98.44 75 THR A O 1
ATOM 536 N N . ASP A 1 76 ? 1.418 -8.864 -13.119 1.00 98.25 76 ASP A N 1
ATOM 537 C CA . ASP A 1 76 ? 0.701 -9.700 -12.164 1.00 98.25 76 ASP A CA 1
ATOM 538 C C . ASP A 1 76 ? -0.836 -9.687 -12.358 1.00 98.25 76 ASP A C 1
ATOM 540 O O . ASP A 1 76 ? -1.521 -10.662 -11.993 1.00 98.25 76 ASP A O 1
ATOM 544 N N . GLY A 1 77 ? -1.383 -8.655 -13.015 1.00 98.38 77 GLY A N 1
ATOM 545 C CA . GLY A 1 77 ? -2.794 -8.423 -13.310 1.00 98.38 77 GLY A CA 1
ATOM 546 C C . GLY A 1 77 ? -3.623 -7.801 -12.174 1.00 98.38 77 GLY A C 1
ATOM 547 O O . GLY A 1 77 ? -4.816 -8.151 -12.082 1.00 98.38 77 GLY A O 1
ATOM 548 N N . ASP A 1 78 ? -3.039 -7.045 -11.245 1.00 98.19 78 ASP A N 1
ATOM 549 C CA . ASP A 1 78 ? -3.738 -6.324 -10.167 1.00 98.19 78 ASP A CA 1
ATOM 550 C C . ASP A 1 78 ? -4.489 -5.075 -10.687 1.00 98.19 78 ASP A C 1
ATOM 552 O O . ASP A 1 78 ? -5.659 -4.874 -10.331 1.00 98.19 78 ASP A O 1
ATOM 556 N N . GLY A 1 79 ? -3.901 -4.350 -11.646 1.00 98.06 79 GLY A N 1
ATOM 557 C CA . GLY A 1 79 ? -4.477 -3.170 -12.293 1.00 98.06 79 GLY A CA 1
ATOM 558 C C . GLY A 1 79 ? -3.670 -1.873 -12.154 1.00 98.06 79 GLY A C 1
ATOM 559 O O . GLY A 1 79 ? -4.089 -0.860 -12.734 1.00 98.06 79 GLY A O 1
ATOM 560 N N . LEU A 1 80 ? -2.564 -1.876 -11.408 1.00 98.44 80 LEU A N 1
ATOM 561 C CA . LEU A 1 80 ? -1.437 -0.963 -11.611 1.00 98.44 80 LEU A CA 1
ATOM 562 C C . LEU A 1 80 ? -0.597 -1.433 -12.811 1.00 98.44 80 LEU A C 1
ATOM 564 O O . LEU A 1 80 ? -0.845 -2.494 -13.379 1.00 98.44 80 LEU A O 1
ATOM 568 N N . SER A 1 81 ? 0.331 -0.590 -13.256 1.00 98.56 81 SER A N 1
ATOM 569 C CA . SER A 1 81 ? 1.338 -0.985 -14.241 1.00 98.56 81 SER A CA 1
ATOM 570 C C . SER A 1 81 ? 2.692 -1.165 -13.581 1.00 98.56 81 SER A C 1
ATOM 572 O O . SER A 1 81 ? 2.999 -0.402 -12.664 1.00 98.56 81 SER A O 1
ATOM 574 N N . ASP A 1 82 ? 3.524 -2.077 -14.089 1.00 98.75 82 ASP A N 1
ATOM 575 C CA . ASP A 1 82 ? 4.854 -2.364 -13.536 1.00 98.75 82 ASP A CA 1
ATOM 576 C C . ASP A 1 82 ? 5.666 -1.059 -13.337 1.00 98.75 82 ASP A C 1
ATOM 578 O O . ASP A 1 82 ? 6.367 -0.857 -12.342 1.00 98.75 82 ASP A O 1
ATOM 582 N N . GLY A 1 83 ? 5.520 -0.104 -14.260 1.00 98.31 83 GLY A N 1
ATOM 583 C CA . GLY A 1 83 ? 6.074 1.241 -14.189 1.00 98.31 83 GLY A CA 1
ATOM 584 C C . GLY A 1 83 ? 5.401 2.20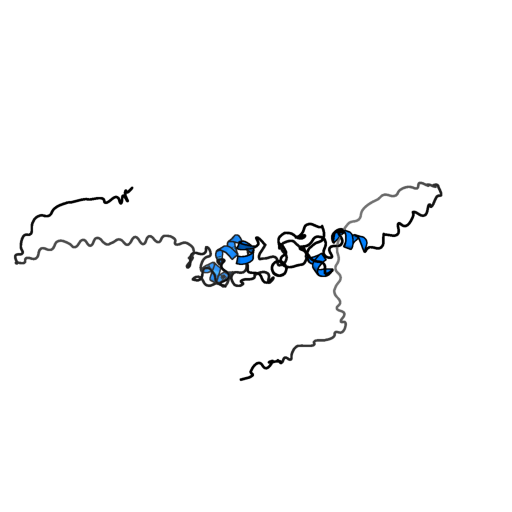5 -13.209 1.00 98.31 83 GLY A C 1
ATOM 585 O O . GLY A 1 83 ? 6.110 3.049 -12.660 1.00 98.31 83 GLY A O 1
ATOM 586 N N . GLU A 1 84 ? 4.097 2.121 -12.943 1.00 98.44 84 GLU A N 1
ATOM 587 C CA . GLU A 1 84 ? 3.462 2.849 -11.827 1.00 98.44 84 GLU A CA 1
ATOM 588 C C . GLU A 1 84 ? 3.969 2.316 -10.480 1.00 98.44 84 GLU A C 1
ATOM 590 O O . GLU A 1 84 ? 4.398 3.096 -9.627 1.00 98.44 84 GLU A O 1
ATOM 595 N N . GLU A 1 85 ? 3.992 0.997 -10.324 1.00 98.62 85 GLU A N 1
ATOM 596 C CA . GLU A 1 85 ? 4.473 0.289 -9.139 1.00 98.62 85 GLU A CA 1
ATOM 597 C C . GLU A 1 85 ? 5.918 0.659 -8.806 1.00 98.62 85 GLU A C 1
ATOM 599 O O . GLU A 1 85 ? 6.203 1.217 -7.747 1.00 98.62 85 GLU A O 1
ATOM 604 N N . VAL A 1 86 ? 6.834 0.471 -9.757 1.00 98.38 86 VAL A N 1
ATOM 605 C CA . VAL A 1 86 ? 8.265 0.724 -9.554 1.00 98.38 86 VAL A CA 1
ATOM 606 C C . VAL A 1 86 ? 8.600 2.211 -9.386 1.00 98.38 86 VAL A C 1
ATOM 608 O O . VAL A 1 86 ? 9.513 2.546 -8.624 1.00 98.38 86 VAL A O 1
ATOM 611 N N . ASN A 1 87 ? 7.938 3.117 -10.121 1.00 97.81 87 ASN A N 1
ATOM 612 C CA . ASN A 1 87 ? 8.331 4.535 -10.144 1.00 97.81 87 ASN A CA 1
ATOM 613 C C . ASN A 1 87 ? 7.538 5.434 -9.181 1.00 97.81 87 ASN A C 1
ATOM 615 O O . ASN A 1 87 ? 8.042 6.515 -8.856 1.00 97.81 87 ASN A O 1
ATOM 619 N N . GLU A 1 88 ? 6.330 5.044 -8.758 1.00 98.12 88 GLU A N 1
ATOM 620 C CA . GLU A 1 88 ? 5.464 5.857 -7.890 1.00 98.12 88 GLU A CA 1
ATOM 621 C C . GLU A 1 88 ? 5.224 5.228 -6.510 1.00 98.12 88 GLU A C 1
ATOM 623 O O . GLU A 1 88 ? 5.388 5.941 -5.518 1.00 98.12 88 GLU A O 1
ATOM 628 N N . TYR A 1 89 ? 4.894 3.931 -6.430 1.00 98.06 89 TYR A N 1
ATOM 629 C CA . TYR A 1 89 ? 4.443 3.296 -5.176 1.00 98.06 89 TYR A CA 1
ATOM 630 C C . TYR A 1 89 ? 5.526 2.500 -4.432 1.00 98.06 89 TYR A C 1
ATOM 632 O O . TYR A 1 89 ? 5.500 2.430 -3.209 1.00 98.06 89 TYR A O 1
ATOM 640 N N . GLY A 1 90 ? 6.538 1.987 -5.133 1.00 97.81 90 GLY A N 1
ATOM 641 C CA . GLY A 1 90 ? 7.613 1.180 -4.546 1.00 97.81 90 GLY A CA 1
ATOM 642 C C . GLY A 1 90 ? 7.238 -0.283 -4.282 1.00 97.81 90 GLY A C 1
ATOM 643 O O . GLY A 1 90 ? 7.925 -0.935 -3.494 1.00 97.81 90 GLY A O 1
ATOM 644 N N . THR A 1 91 ? 6.180 -0.770 -4.931 1.00 98.62 91 THR A N 1
ATOM 645 C CA . THR A 1 91 ? 5.635 -2.129 -4.813 1.00 98.62 91 THR A CA 1
ATOM 646 C C . THR A 1 91 ? 6.387 -3.158 -5.673 1.00 98.62 91 THR A C 1
ATOM 648 O O . THR A 1 91 ? 7.337 -2.815 -6.389 1.00 98.62 91 THR A O 1
ATOM 651 N N . ASP A 1 92 ? 6.034 -4.440 -5.537 1.00 98.38 92 ASP A N 1
ATOM 652 C CA . ASP A 1 92 ? 6.633 -5.574 -6.252 1.00 98.38 92 ASP A CA 1
ATOM 653 C C . ASP A 1 92 ? 5.763 -5.984 -7.463 1.00 98.38 92 ASP A C 1
ATOM 655 O O . ASP A 1 92 ? 4.770 -6.678 -7.257 1.00 98.38 92 ASP A O 1
ATOM 659 N N . PRO A 1 93 ? 6.145 -5.659 -8.719 1.00 98.44 93 PRO A N 1
ATOM 660 C CA . PRO A 1 93 ? 5.305 -5.868 -9.911 1.00 98.44 93 PRO A CA 1
ATOM 661 C C . PRO A 1 93 ? 5.093 -7.341 -10.321 1.00 98.44 93 PRO A C 1
ATOM 663 O O . PRO A 1 93 ? 4.450 -7.642 -11.330 1.00 98.44 93 PRO A O 1
ATOM 666 N N . GLU A 1 94 ? 5.634 -8.302 -9.560 1.00 98.19 94 GLU A N 1
ATOM 667 C CA . GLU A 1 94 ? 5.246 -9.717 -9.646 1.00 98.19 94 GLU A CA 1
ATOM 668 C C . GLU A 1 94 ? 4.162 -10.122 -8.607 1.00 98.19 94 GLU A C 1
ATOM 670 O O . GLU A 1 94 ? 3.751 -11.293 -8.574 1.00 98.19 94 GLU A O 1
ATOM 675 N N . SER A 1 95 ? 3.709 -9.213 -7.730 1.00 98.50 95 SER A N 1
ATOM 676 C CA . SER A 1 95 ? 2.965 -9.526 -6.501 1.00 98.50 95 SER A CA 1
ATOM 677 C C . SER A 1 95 ? 1.865 -8.515 -6.144 1.00 98.50 95 SER A C 1
ATOM 679 O O . SER A 1 95 ? 2.106 -7.584 -5.391 1.00 98.50 95 SER A O 1
ATOM 681 N N . ARG A 1 96 ? 0.626 -8.872 -6.514 1.00 98.69 96 ARG A N 1
ATOM 682 C CA . ARG A 1 96 ? -0.662 -8.149 -6.344 1.00 98.69 96 ARG A CA 1
ATOM 683 C C . ARG A 1 96 ? -1.040 -7.673 -4.937 1.00 98.69 96 ARG A C 1
ATOM 685 O O . ARG A 1 96 ? -2.199 -7.358 -4.717 1.00 98.69 96 ARG A O 1
ATOM 692 N N . ASP A 1 97 ? -0.181 -7.907 -3.972 1.00 98.75 97 ASP A N 1
ATOM 693 C CA . ASP A 1 97 ? -0.379 -7.811 -2.533 1.00 98.75 97 ASP A CA 1
ATOM 694 C C . ASP A 1 97 ? 1.055 -7.850 -1.976 1.00 98.75 97 ASP A C 1
ATOM 696 O O . ASP A 1 97 ? 1.615 -8.926 -1.691 1.00 98.75 97 ASP A O 1
ATOM 700 N N . THR A 1 98 ? 1.728 -6.697 -2.040 1.00 98.75 98 THR A N 1
ATOM 701 C CA . THR A 1 98 ? 3.171 -6.557 -1.783 1.00 98.75 98 THR A CA 1
ATOM 702 C C . THR A 1 98 ? 3.510 -6.887 -0.328 1.00 98.75 98 THR A C 1
ATOM 704 O O . THR A 1 98 ? 4.468 -7.629 -0.056 1.00 98.75 98 THR A O 1
ATOM 707 N N . ASP A 1 99 ? 2.715 -6.391 0.620 1.00 98.62 99 ASP A N 1
ATOM 708 C CA . ASP A 1 99 ? 2.955 -6.540 2.056 1.00 98.62 99 ASP A CA 1
ATOM 709 C C . ASP A 1 99 ? 2.279 -7.778 2.693 1.00 98.62 99 ASP A C 1
ATOM 711 O O . ASP A 1 99 ? 2.769 -8.298 3.710 1.00 98.62 99 ASP A O 1
ATOM 715 N N . ARG A 1 100 ? 1.271 -8.347 2.011 1.00 98.56 100 ARG A N 1
ATOM 716 C CA . ARG A 1 100 ? 0.513 -9.559 2.365 1.00 98.56 100 ARG A CA 1
ATOM 717 C C . ARG A 1 100 ? -0.497 -9.374 3.484 1.00 98.56 100 ARG A C 1
ATOM 719 O O . ARG A 1 100 ? -0.673 -10.285 4.308 1.00 98.56 100 ARG A O 1
ATOM 726 N N . ASP A 1 101 ? -1.162 -8.228 3.501 1.00 98.44 101 ASP A N 1
ATOM 727 C CA . ASP A 1 101 ? -2.264 -7.925 4.406 1.00 98.44 101 ASP A CA 1
ATOM 728 C C . ASP A 1 101 ? -3.632 -8.480 3.935 1.00 98.44 101 ASP A C 1
ATOM 730 O O . ASP A 1 101 ? -4.484 -8.838 4.760 1.00 98.44 101 ASP A O 1
ATOM 734 N N . GLY A 1 102 ? -3.797 -8.689 2.622 1.00 98.06 102 GLY A N 1
ATOM 735 C CA . GLY A 1 102 ? -5.000 -9.231 1.983 1.00 98.06 102 GLY A CA 1
ATOM 736 C C . GLY A 1 102 ? -5.845 -8.240 1.167 1.00 98.06 102 GLY A C 1
ATOM 737 O O . GLY A 1 102 ? -6.885 -8.656 0.631 1.00 98.06 102 GLY A O 1
ATOM 738 N N . LEU A 1 103 ? -5.433 -6.978 1.054 1.00 98.56 103 LEU A N 1
ATOM 739 C CA . LEU A 1 103 ? -5.826 -6.064 -0.015 1.00 98.56 103 LEU A CA 1
ATOM 740 C C . LEU A 1 103 ? -4.983 -6.340 -1.274 1.00 98.56 103 LEU A C 1
ATOM 742 O O . LEU A 1 103 ? -4.406 -7.416 -1.434 1.00 98.56 103 LEU A O 1
ATOM 746 N N . SER A 1 104 ? -5.058 -5.438 -2.246 1.00 98.69 104 SER A N 1
ATOM 747 C CA . SER A 1 104 ? -4.138 -5.429 -3.377 1.00 98.69 104 SER A CA 1
ATOM 748 C C . SER A 1 104 ? -3.613 -4.024 -3.559 1.00 98.69 104 SER A C 1
ATOM 750 O O . SER A 1 104 ? -4.369 -3.075 -3.339 1.00 98.69 104 SER A O 1
ATOM 752 N N . ASP A 1 105 ? -2.394 -3.901 -4.057 1.00 98.81 105 ASP A N 1
ATOM 753 C CA . ASP A 1 105 ? -1.677 -2.639 -4.187 1.00 98.81 105 ASP A CA 1
ATOM 754 C C . ASP A 1 105 ? -2.526 -1.583 -4.931 1.00 98.81 105 ASP A C 1
ATOM 756 O O . ASP A 1 105 ? -2.673 -0.442 -4.487 1.00 98.81 105 ASP A O 1
ATOM 760 N N . TYR A 1 106 ? -3.226 -1.978 -6.006 1.00 98.62 106 TYR A N 1
ATOM 761 C CA . TYR A 1 106 ? -4.231 -1.159 -6.693 1.00 98.62 106 TYR A CA 1
ATOM 762 C C . TYR A 1 106 ? -5.375 -0.690 -5.785 1.00 98.62 106 TYR A C 1
ATOM 764 O O . TYR A 1 106 ? -5.827 0.450 -5.888 1.00 98.62 106 TYR A O 1
ATOM 772 N N . VAL A 1 107 ? -5.933 -1.578 -4.963 1.00 98.69 107 VAL A N 1
ATOM 773 C CA . VAL A 1 107 ? -7.072 -1.284 -4.083 1.00 98.69 107 VAL A CA 1
ATOM 774 C C . VAL A 1 107 ? -6.655 -0.312 -2.985 1.00 98.69 107 VAL A C 1
ATOM 776 O O . VAL A 1 107 ? -7.385 0.640 -2.716 1.00 98.69 107 VAL A O 1
ATOM 779 N N . GLU A 1 108 ? -5.470 -0.483 -2.425 1.00 98.69 108 GLU A N 1
ATOM 780 C CA . GLU A 1 108 ? -4.878 0.421 -1.444 1.00 98.69 108 GLU A CA 1
ATOM 781 C C . GLU A 1 108 ? -4.712 1.823 -2.042 1.00 98.69 108 GLU A C 1
ATOM 783 O O . GLU A 1 108 ? -5.435 2.754 -1.666 1.00 98.69 108 GLU A O 1
ATOM 788 N N . VAL A 1 109 ? -3.918 1.965 -3.111 1.00 98.38 109 VAL A N 1
ATOM 789 C CA . VAL A 1 109 ? -3.595 3.282 -3.699 1.00 98.38 109 VAL A CA 1
ATOM 790 C C . VAL A 1 109 ? -4.731 3.932 -4.506 1.00 98.38 109 VAL A C 1
ATOM 792 O O . VAL A 1 109 ? -4.590 5.076 -4.961 1.00 98.38 109 VAL A O 1
ATOM 795 N N . ARG A 1 110 ? -5.843 3.229 -4.774 1.00 98.06 110 ARG A N 1
ATOM 796 C CA . ARG A 1 110 ? -6.993 3.762 -5.545 1.00 98.06 110 ARG A CA 1
ATOM 797 C C . ARG A 1 110 ? -8.313 3.813 -4.775 1.00 98.06 110 ARG A C 1
ATOM 799 O O . ARG A 1 110 ? -9.229 4.484 -5.263 1.00 98.06 110 ARG A O 1
ATOM 806 N N . GLN A 1 111 ? -8.451 3.116 -3.646 1.00 98.00 111 GLN A N 1
ATOM 807 C CA . GLN A 1 111 ? -9.702 3.059 -2.880 1.00 98.00 111 GLN A CA 1
ATOM 808 C C . GLN A 1 111 ? -9.551 3.455 -1.407 1.00 98.00 111 GLN A C 1
ATOM 810 O O . GLN A 1 111 ? -10.454 4.139 -0.922 1.00 98.00 111 GLN A O 1
ATOM 815 N N . PHE A 1 112 ? -8.485 3.033 -0.722 1.00 97.94 112 PHE A N 1
ATOM 816 C CA . PHE A 1 112 ? -8.311 3.278 0.719 1.00 97.94 112 PHE A CA 1
ATOM 817 C C . PHE A 1 112 ? -7.287 4.375 1.045 1.00 97.94 112 PHE A C 1
ATOM 819 O O . PHE A 1 112 ? -7.370 4.963 2.112 1.00 97.94 112 PHE A O 1
ATOM 826 N N . GLU A 1 113 ? -6.422 4.739 0.093 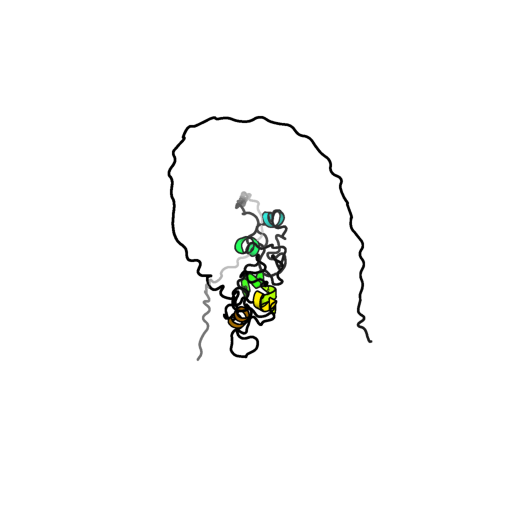1.00 97.62 113 GLU A N 1
ATOM 827 C CA . GLU A 1 113 ? -5.364 5.754 0.258 1.00 97.62 113 GLU A CA 1
ATOM 828 C C . GLU A 1 113 ? -4.295 5.363 1.312 1.00 97.62 113 GLU A C 1
ATOM 830 O O . GLU A 1 113 ? -3.612 6.233 1.854 1.00 97.62 113 GLU A O 1
ATOM 835 N N . THR A 1 114 ? -4.122 4.051 1.531 1.00 98.50 114 THR A N 1
ATOM 836 C CA . THR A 1 114 ? -3.121 3.399 2.397 1.00 98.50 114 THR A CA 1
ATOM 837 C C . THR A 1 114 ? -1.748 3.224 1.717 1.00 98.50 114 THR A C 1
ATOM 839 O O . THR A 1 114 ? -1.600 3.530 0.526 1.00 98.50 114 THR A O 1
ATOM 842 N N . ASP A 1 115 ? -0.718 2.789 2.462 1.00 98.31 115 ASP A N 1
ATOM 843 C CA . ASP A 1 115 ? 0.629 2.509 1.927 1.00 98.31 115 ASP A CA 1
ATOM 844 C C . ASP A 1 115 ? 0.776 1.009 1.583 1.00 98.31 115 ASP A C 1
ATOM 846 O O . ASP A 1 115 ? 0.974 0.215 2.498 1.00 98.31 115 ASP A O 1
ATOM 850 N N . PRO A 1 116 ? 0.791 0.610 0.291 1.00 98.56 116 PRO A N 1
ATOM 851 C CA . PRO A 1 116 ? 0.807 -0.798 -0.148 1.00 98.56 116 PRO A CA 1
ATOM 852 C C . PRO A 1 116 ? 2.106 -1.558 0.171 1.00 98.56 116 PRO A C 1
ATOM 854 O O . PRO A 1 116 ? 2.346 -2.672 -0.298 1.00 98.56 116 PRO A O 1
ATOM 857 N N . THR A 1 117 ? 3.017 -0.937 0.920 1.00 98.56 117 THR A N 1
ATOM 858 C CA . THR A 1 117 ? 4.238 -1.565 1.423 1.00 98.56 117 THR A CA 1
ATOM 859 C C . THR A 1 117 ? 4.212 -1.781 2.942 1.00 98.56 117 THR A C 1
ATOM 861 O O . THR A 1 117 ? 5.193 -2.299 3.499 1.00 98.56 117 THR A O 1
ATOM 864 N N . VAL A 1 118 ? 3.118 -1.407 3.622 1.00 98.62 118 VAL A N 1
ATOM 865 C CA . VAL A 1 118 ? 2.985 -1.367 5.084 1.00 98.62 118 VAL A CA 1
ATOM 866 C C . VAL A 1 118 ? 1.650 -1.964 5.547 1.00 98.62 118 VAL A C 1
ATOM 868 O O . VAL A 1 118 ? 0.629 -1.298 5.591 1.00 98.62 118 VAL A O 1
ATOM 871 N N . ARG A 1 119 ? 1.743 -3.196 6.059 1.00 98.69 119 ARG A N 1
ATOM 872 C CA . ARG A 1 119 ? 0.648 -4.092 6.488 1.00 98.69 119 ARG A CA 1
ATOM 873 C C . ARG A 1 119 ? -0.164 -3.628 7.720 1.00 98.69 119 ARG A C 1
ATOM 875 O O . ARG A 1 119 ? -0.610 -4.494 8.476 1.00 98.69 119 ARG A O 1
ATOM 882 N N . ASP A 1 120 ? -0.166 -2.339 8.040 1.00 98.69 120 ASP A N 1
ATOM 883 C CA . ASP A 1 120 ? -0.725 -1.657 9.227 1.00 98.69 120 ASP A CA 1
ATOM 884 C C . ASP A 1 120 ? -0.403 -0.153 9.039 1.00 98.69 120 ASP A C 1
ATOM 886 O O . ASP A 1 120 ? 0.638 0.326 9.505 1.00 98.69 120 ASP A O 1
ATOM 890 N N . THR A 1 121 ? -1.190 0.559 8.222 1.00 98.62 121 THR A N 1
ATOM 891 C CA . THR A 1 121 ? -0.862 1.921 7.739 1.00 98.62 121 THR A CA 1
ATOM 892 C C . THR A 1 121 ? -0.831 2.981 8.853 1.00 98.62 121 THR A C 1
ATOM 894 O O . THR A 1 121 ? -0.079 3.959 8.750 1.00 98.62 121 THR A O 1
ATOM 897 N N . ASP A 1 122 ? -1.616 2.823 9.921 1.00 98.38 122 ASP A N 1
ATOM 898 C CA . ASP A 1 122 ? -1.792 3.821 10.987 1.00 98.38 122 ASP A CA 1
ATOM 899 C C . ASP A 1 122 ? -1.214 3.417 12.369 1.00 98.38 122 ASP A C 1
ATOM 901 O O . ASP A 1 122 ? -1.322 4.184 13.345 1.00 98.38 122 ASP A O 1
ATOM 905 N N . ASP A 1 123 ? -0.491 2.288 12.419 1.00 98.44 123 ASP A N 1
ATOM 906 C CA . ASP A 1 123 ? 0.215 1.716 13.578 1.00 98.44 123 ASP A CA 1
ATOM 907 C C . ASP A 1 123 ? -0.724 1.427 14.780 1.00 98.44 123 ASP A C 1
ATOM 909 O O . ASP A 1 123 ? -0.373 1.675 15.955 1.00 98.44 123 ASP A O 1
ATOM 913 N N . ASP A 1 124 ? -1.933 0.928 14.515 1.00 98.31 124 ASP A N 1
ATOM 914 C CA . ASP A 1 124 ? -2.940 0.601 15.531 1.00 98.31 124 ASP A CA 1
ATOM 915 C C . ASP A 1 124 ? -2.842 -0.839 16.073 1.00 98.31 124 ASP A C 1
ATOM 917 O O . ASP A 1 124 ? -3.046 -1.054 17.278 1.00 98.31 124 ASP A O 1
ATOM 921 N N . GLY A 1 125 ? -2.407 -1.786 15.232 1.00 98.06 125 GLY A N 1
ATOM 922 C CA . GLY A 1 125 ? -2.242 -3.209 15.548 1.00 98.06 125 GLY A CA 1
ATOM 923 C C . GLY A 1 125 ? -3.114 -4.173 14.730 1.00 98.06 125 GLY A C 1
ATOM 924 O O . GLY A 1 125 ? -2.884 -5.392 14.789 1.00 98.06 125 GLY A O 1
ATOM 925 N N . LEU A 1 126 ? -4.090 -3.671 13.973 1.00 98.62 126 LEU A N 1
ATOM 926 C CA . LEU A 1 126 ? -4.777 -4.397 12.910 1.00 98.62 126 LEU A CA 1
ATOM 927 C C . LEU A 1 126 ? -3.924 -4.367 11.627 1.00 98.62 126 LEU A C 1
ATOM 929 O O . LEU A 1 126 ? -2.714 -4.164 11.651 1.00 98.62 126 LEU A O 1
ATOM 933 N N . SER A 1 127 ? -4.506 -4.765 10.510 1.00 98.75 127 SER A N 1
ATOM 934 C CA . SER A 1 127 ? -3.910 -4.554 9.194 1.00 98.75 127 SER A CA 1
ATOM 935 C C . SER A 1 127 ? -5.010 -4.071 8.278 1.00 98.75 127 SER A C 1
ATOM 937 O O . SER A 1 127 ? -6.149 -4.515 8.447 1.00 98.75 127 SER A O 1
ATOM 939 N N . ASP A 1 128 ? -4.684 -3.261 7.287 1.00 98.81 128 ASP A N 1
ATOM 940 C CA . ASP A 1 128 ? -5.639 -2.509 6.477 1.00 98.81 128 ASP A CA 1
ATOM 941 C C . ASP A 1 128 ? -6.730 -3.428 5.870 1.00 98.81 128 ASP A C 1
ATOM 943 O O . ASP A 1 128 ? -7.931 -3.149 5.875 1.00 98.81 128 ASP A O 1
ATOM 947 N N . GLY A 1 129 ? -6.353 -4.630 5.443 1.00 98.56 129 GLY A N 1
ATOM 948 C CA . GLY A 1 129 ? -7.225 -5.682 4.936 1.00 98.56 129 GLY A CA 1
ATOM 949 C C . GLY A 1 129 ? -8.068 -6.384 6.000 1.00 98.56 129 GLY A C 1
ATOM 950 O O .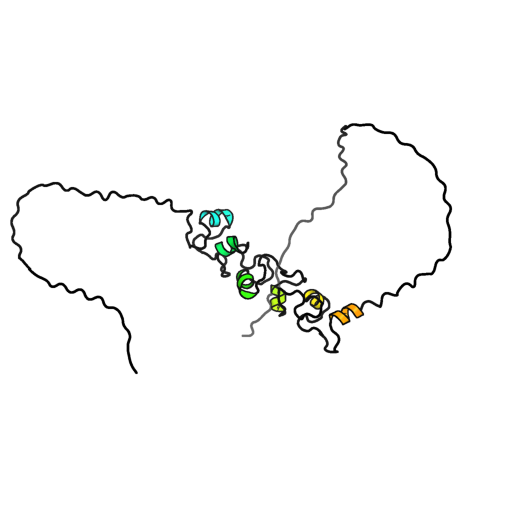 GLY A 1 129 ? -9.159 -6.870 5.688 1.00 98.56 129 GLY A O 1
ATOM 951 N N . GLU A 1 130 ? -7.625 -6.451 7.256 1.00 98.56 130 GLU A N 1
ATOM 952 C CA . GLU A 1 130 ? -8.441 -6.883 8.401 1.00 98.56 130 GLU A CA 1
ATOM 953 C C . GLU A 1 130 ? -9.437 -5.788 8.815 1.00 98.56 130 GLU A C 1
ATOM 955 O O . GLU A 1 130 ? -10.605 -6.085 9.081 1.00 98.56 130 GLU A O 1
ATOM 960 N N . GLU A 1 131 ? -9.020 -4.531 8.779 1.00 98.69 131 GLU A N 1
ATOM 961 C CA . GLU A 1 131 ? -9.838 -3.353 9.051 1.00 98.69 131 GLU A CA 1
ATOM 962 C C . GLU A 1 131 ? -10.972 -3.178 8.046 1.00 98.69 131 GLU A C 1
ATOM 964 O O . GLU A 1 131 ? -12.150 -3.162 8.411 1.00 98.69 131 GLU A O 1
ATOM 969 N N . VAL A 1 132 ? -10.660 -3.239 6.750 1.00 98.44 132 VAL A N 1
ATOM 970 C CA . VAL A 1 132 ? -11.647 -3.251 5.661 1.00 98.44 132 VAL A CA 1
ATOM 971 C C . VAL A 1 132 ? -12.632 -4.427 5.785 1.00 98.44 132 VAL A C 1
ATOM 973 O O . VAL A 1 132 ? -13.792 -4.323 5.368 1.00 98.44 132 VAL A O 1
ATOM 976 N N . GLN A 1 133 ? -12.219 -5.553 6.382 1.00 98.12 133 GLN A N 1
ATOM 977 C CA . GLN A 1 133 ? -13.114 -6.676 6.695 1.00 98.12 133 GLN A CA 1
ATOM 978 C C . GLN A 1 133 ? -14.002 -6.427 7.928 1.00 98.12 133 GLN A C 1
ATOM 980 O O . GLN A 1 133 ? -15.105 -6.985 7.994 1.00 98.12 133 GLN A O 1
ATOM 985 N N . ARG A 1 134 ? -13.545 -5.618 8.889 1.00 97.56 134 ARG A N 1
ATOM 986 C CA . ARG A 1 134 ? -14.273 -5.221 10.108 1.00 97.56 134 ARG A CA 1
ATOM 987 C C . ARG A 1 134 ? -15.215 -4.040 9.867 1.00 97.56 134 ARG A C 1
ATOM 989 O O . ARG A 1 134 ? -16.307 -4.022 10.435 1.00 97.56 134 ARG A O 1
ATOM 996 N N . GLY A 1 135 ? -14.856 -3.150 8.946 1.00 97.62 135 GLY A N 1
ATOM 997 C CA . GLY A 1 135 ? -15.562 -1.911 8.633 1.00 97.62 135 GLY A CA 1
ATOM 998 C C . GLY A 1 135 ? -14.998 -0.675 9.338 1.00 97.62 135 GLY A C 1
ATOM 999 O O . GLY A 1 135 ? -15.746 0.296 9.450 1.00 97.62 135 GLY A O 1
ATOM 1000 N N . THR A 1 136 ? -13.746 -0.739 9.796 1.00 98.38 136 THR A N 1
ATOM 1001 C CA . THR A 1 136 ? -12.953 0.398 10.290 1.00 98.38 136 THR A CA 1
ATOM 1002 C C . THR A 1 136 ? -12.309 1.166 9.125 1.00 98.38 136 THR A C 1
ATOM 1004 O O . THR A 1 136 ? -12.451 0.753 7.963 1.00 98.38 136 THR A O 1
ATOM 1007 N N . ASP A 1 137 ? -11.700 2.321 9.398 1.00 98.31 137 ASP A N 1
ATOM 1008 C CA . ASP A 1 137 ? -10.977 3.137 8.414 1.00 98.31 137 ASP A CA 1
ATOM 1009 C C . ASP A 1 137 ? -9.461 2.904 8.563 1.00 98.31 137 ASP A C 1
ATOM 1011 O O . ASP A 1 137 ? -8.899 3.393 9.535 1.00 98.31 137 ASP A O 1
ATOM 1015 N N . PRO A 1 138 ? -8.781 2.233 7.607 1.00 98.56 138 PRO A N 1
ATOM 1016 C CA . PRO A 1 138 ? -7.366 1.838 7.722 1.00 98.56 138 PRO A CA 1
ATOM 1017 C C . PRO A 1 138 ? -6.363 3.004 7.629 1.00 98.56 138 PRO A C 1
ATOM 1019 O O . PRO A 1 138 ? -5.205 2.849 7.244 1.00 98.56 138 PRO A O 1
ATOM 1022 N N . THR A 1 139 ? -6.833 4.221 7.888 1.00 98.44 139 THR A N 1
ATOM 1023 C CA . THR A 1 139 ? -6.036 5.444 7.950 1.00 98.44 139 THR A CA 1
ATOM 1024 C C . THR A 1 139 ? -6.307 6.260 9.223 1.00 98.44 139 THR A C 1
ATOM 1026 O O . THR A 1 139 ? -5.754 7.359 9.360 1.00 98.44 139 THR A O 1
ATOM 1029 N N . ASP A 1 140 ? -7.146 5.757 10.140 1.00 98.56 140 ASP A N 1
ATOM 1030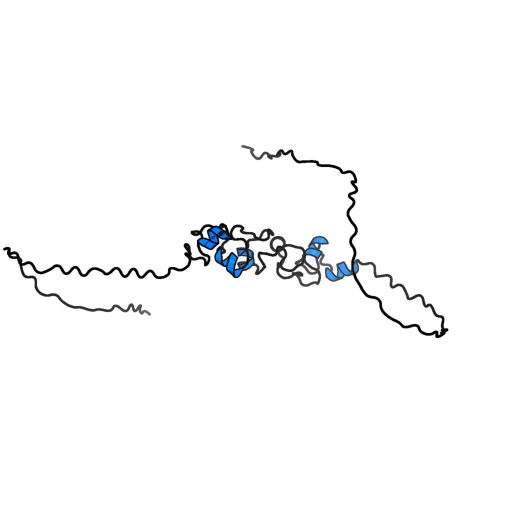 C CA . ASP A 1 140 ? -7.585 6.436 11.363 1.00 98.56 140 ASP A CA 1
ATOM 1031 C C . ASP A 1 140 ? -7.670 5.451 12.545 1.00 98.56 140 ASP A C 1
ATOM 1033 O O . ASP A 1 140 ? -8.684 4.789 12.750 1.00 98.56 140 ASP A O 1
ATOM 1037 N N . ASN A 1 141 ? -6.609 5.422 13.362 1.00 98.50 141 ASN A N 1
ATOM 1038 C CA . ASN A 1 141 ? -6.370 4.445 14.439 1.00 98.50 141 ASN A CA 1
ATOM 1039 C C . ASN A 1 141 ? -7.298 4.532 15.671 1.00 98.50 141 ASN A C 1
ATOM 1041 O O . ASN A 1 141 ? -6.896 4.135 16.766 1.00 98.50 141 ASN A O 1
ATOM 1045 N N . ASP A 1 142 ? -8.476 5.125 15.501 1.00 98.38 142 ASP A N 1
ATOM 1046 C CA . ASP A 1 142 ? -9.566 5.373 16.453 1.00 98.38 142 ASP A CA 1
ATOM 1047 C C . ASP A 1 142 ? -10.802 5.735 15.592 1.00 98.38 142 ASP A C 1
ATOM 1049 O O . ASP A 1 142 ? -11.208 6.900 15.494 1.00 98.38 142 ASP A O 1
ATOM 1053 N N . THR A 1 143 ? -11.346 4.746 14.866 1.00 98.38 143 THR A N 1
ATOM 1054 C CA . THR A 1 143 ? -12.358 4.917 13.796 1.00 98.38 143 THR A CA 1
ATOM 1055 C C . THR A 1 143 ? -13.599 5.675 14.269 1.00 98.38 143 THR A C 1
ATOM 1057 O O . THR A 1 143 ? -14.262 6.372 13.484 1.00 98.38 143 THR A O 1
ATOM 1060 N N . ASP A 1 144 ? -13.988 5.500 15.533 1.00 97.69 144 ASP A N 1
ATOM 1061 C CA . ASP A 1 144 ? -15.197 6.107 16.086 1.00 97.69 144 ASP A CA 1
ATOM 1062 C C . ASP A 1 144 ? -14.954 7.340 16.978 1.00 97.69 144 ASP A C 1
ATOM 1064 O O . ASP A 1 144 ? -15.886 8.140 17.178 1.00 97.69 144 ASP A O 1
ATOM 1068 N N . GLY A 1 145 ? -13.696 7.593 17.351 1.00 97.69 145 GLY A N 1
ATOM 1069 C CA . GLY A 1 145 ? -13.223 8.820 17.979 1.00 97.69 145 GLY A CA 1
ATOM 1070 C C . GLY A 1 145 ? -13.488 8.893 19.480 1.00 97.69 145 GLY A C 1
ATOM 1071 O O . GLY A 1 145 ? -13.749 9.999 19.985 1.00 97.69 145 GLY A O 1
ATOM 1072 N N . ASP A 1 146 ? -13.499 7.756 20.177 1.00 96.50 146 ASP A N 1
ATOM 1073 C CA . ASP A 1 146 ? -13.696 7.673 21.627 1.00 96.50 146 ASP A CA 1
ATOM 1074 C C . ASP A 1 146 ? -12.390 7.829 22.428 1.00 96.50 146 ASP A C 1
ATOM 1076 O O . ASP A 1 146 ? -12.417 8.402 23.522 1.00 96.50 146 ASP A O 1
ATOM 1080 N N . GLY A 1 147 ? -11.245 7.462 21.841 1.00 96.19 147 GLY A N 1
ATOM 1081 C CA . GLY A 1 147 ? -9.916 7.545 22.452 1.00 96.19 147 GLY A CA 1
ATOM 1082 C C . GLY A 1 147 ? -9.235 6.201 22.736 1.00 96.19 147 GLY A C 1
ATOM 1083 O O . GLY A 1 147 ? -8.089 6.205 23.210 1.00 96.19 147 GLY A O 1
ATOM 1084 N N . VAL A 1 148 ? -9.892 5.072 22.465 1.00 97.44 148 VAL A N 1
ATOM 1085 C CA . VAL A 1 148 ? -9.271 3.746 22.322 1.00 97.44 148 VAL A CA 1
ATOM 1086 C C . VAL A 1 148 ? -8.855 3.546 20.853 1.00 97.44 148 VAL A C 1
ATOM 1088 O O . VAL A 1 148 ? -9.253 4.301 19.978 1.00 97.44 148 VAL A O 1
ATOM 1091 N N . ARG A 1 149 ? -7.962 2.588 20.586 1.00 98.31 149 ARG A N 1
ATOM 1092 C CA . ARG A 1 149 ? -7.591 2.203 19.215 1.00 98.31 149 ARG A CA 1
ATOM 1093 C C . ARG A 1 149 ? -8.356 0.973 18.771 1.00 98.31 149 ARG A C 1
ATOM 1095 O O . ARG A 1 149 ? -8.473 0.044 19.579 1.00 98.31 149 ARG A O 1
ATOM 1102 N N . ASP A 1 150 ? -8.696 0.887 17.496 1.00 98.56 150 ASP A N 1
ATOM 1103 C CA . ASP A 1 150 ? -9.503 -0.194 16.935 1.00 98.56 150 ASP A CA 1
ATOM 1104 C C . ASP A 1 150 ? -8.940 -1.598 17.253 1.00 98.56 150 ASP A C 1
ATOM 1106 O O . ASP A 1 150 ? -9.653 -2.511 17.679 1.00 98.56 150 ASP A O 1
ATOM 1110 N N . GLY A 1 151 ? -7.630 -1.787 17.132 1.00 98.06 151 GLY A N 1
ATOM 1111 C CA . GLY A 1 151 ? -6.891 -3.001 17.460 1.00 98.06 151 GLY A CA 1
ATOM 1112 C C . GLY A 1 151 ? -6.838 -3.300 18.955 1.00 98.06 151 GLY A C 1
ATOM 1113 O O . GLY A 1 151 ? -6.854 -4.470 19.348 1.00 98.06 151 GLY A O 1
ATOM 1114 N N . THR A 1 152 ? -6.852 -2.268 19.804 1.00 97.81 152 THR A N 1
ATOM 1115 C CA . THR A 1 152 ? -6.967 -2.424 21.267 1.00 97.81 152 THR A CA 1
ATOM 1116 C C . THR A 1 152 ? -8.380 -2.853 21.656 1.00 97.81 152 THR A C 1
ATOM 1118 O O . THR A 1 152 ? -8.546 -3.790 22.437 1.00 97.81 152 THR A O 1
ATOM 1121 N N . GLU A 1 153 ? -9.405 -2.243 21.064 1.00 97.81 153 GLU A N 1
ATOM 1122 C CA . GLU A 1 153 ? -10.796 -2.654 21.253 1.00 97.81 153 GLU A CA 1
ATOM 1123 C C . GLU A 1 153 ? -11.031 -4.091 20.795 1.00 97.81 153 GLU A C 1
ATOM 1125 O O . GLU A 1 153 ? -11.650 -4.888 21.501 1.00 97.81 153 GLU A O 1
ATOM 1130 N N . VAL A 1 154 ? -10.483 -4.465 19.637 1.00 97.62 154 VAL A N 1
ATOM 1131 C CA . VAL A 1 154 ? -10.553 -5.832 19.116 1.00 97.62 154 VAL A CA 1
ATOM 1132 C C . VAL A 1 154 ? -9.853 -6.843 20.034 1.00 97.62 154 VAL A C 1
ATOM 1134 O O . VAL A 1 154 ? -10.336 -7.978 20.135 1.00 97.62 154 VAL A O 1
ATOM 1137 N N . GLU A 1 155 ? -8.758 -6.470 20.709 1.00 97.25 155 GLU A N 1
ATOM 1138 C CA . GLU A 1 155 ? -8.095 -7.323 21.709 1.00 97.25 155 GLU A CA 1
ATOM 1139 C C . GLU A 1 155 ? -8.954 -7.495 22.977 1.00 97.25 155 GLU A C 1
ATOM 1141 O O . GLU A 1 155 ? -9.132 -8.627 23.443 1.00 97.25 155 GLU A O 1
ATOM 1146 N N . GLU A 1 156 ? -9.548 -6.414 23.492 1.00 96.12 156 GLU A N 1
ATOM 1147 C CA . GLU A 1 156 ? -10.406 -6.436 24.692 1.00 96.12 156 GLU A CA 1
ATOM 1148 C C . GLU A 1 156 ? -11.837 -6.961 24.421 1.00 96.12 156 GLU A C 1
ATOM 1150 O O . GLU A 1 156 ? -12.563 -7.350 25.341 1.00 96.12 156 GLU A O 1
ATOM 1155 N N . GLY A 1 157 ? -12.231 -7.084 23.149 1.00 95.56 157 GLY A N 1
ATOM 1156 C CA . GLY A 1 157 ? -13.537 -7.595 22.718 1.00 95.56 157 GLY A CA 1
ATOM 1157 C C . GLY A 1 157 ? -14.646 -6.539 22.657 1.00 95.56 157 GLY A C 1
ATOM 1158 O O . GLY A 1 157 ? -15.827 -6.902 22.709 1.00 95.56 157 GLY A O 1
ATOM 1159 N N . LEU A 1 158 ? -14.241 -5.276 22.551 1.00 96.62 158 LEU A N 1
ATOM 1160 C CA . LEU A 1 158 ? -15.051 -4.090 22.294 1.00 96.62 158 LEU A CA 1
ATOM 1161 C C . LEU A 1 158 ? -15.306 -3.938 20.776 1.00 96.62 158 LEU A C 1
ATOM 1163 O O . LEU A 1 158 ? -15.083 -4.886 20.006 1.00 96.62 158 LEU A O 1
ATOM 1167 N N . SER A 1 159 ? -15.882 -2.820 20.339 1.00 97.50 159 SER A N 1
ATOM 1168 C CA . SER A 1 159 ? -16.438 -2.655 18.993 1.00 97.50 159 SER A CA 1
ATOM 1169 C C . SER A 1 159 ? -15.979 -1.337 18.352 1.00 97.50 159 SER A C 1
ATOM 1171 O O . SER A 1 159 ? -16.666 -0.337 18.561 1.00 97.50 159 SER A O 1
ATOM 1173 N N . PRO A 1 160 ? -14.977 -1.377 17.442 1.00 97.75 160 PRO A N 1
ATOM 1174 C CA . PRO A 1 160 ? -14.241 -0.209 16.918 1.00 97.75 160 PRO A CA 1
ATOM 1175 C C . PRO A 1 160 ? -15.003 0.633 15.888 1.00 97.75 160 PRO A C 1
ATOM 1177 O O . PRO A 1 160 ? -14.510 1.057 14.853 1.00 97.75 160 PRO A O 1
ATOM 1180 N N . THR A 1 161 ? -16.308 0.750 16.081 1.00 97.88 161 THR A N 1
ATOM 1181 C CA . THR A 1 161 ? -17.244 1.485 15.220 1.00 97.88 161 THR A CA 1
ATOM 1182 C C . THR A 1 161 ? -18.401 2.077 16.042 1.00 97.88 161 THR A C 1
ATOM 1184 O O . THR A 1 161 ? -19.408 2.540 15.484 1.00 97.88 161 THR A O 1
ATOM 1187 N N . THR A 1 162 ? -18.311 1.995 17.370 1.00 97.62 162 THR A N 1
ATOM 1188 C CA . THR A 1 162 ? -19.306 2.377 18.369 1.00 97.62 162 THR A CA 1
ATOM 1189 C C . THR A 1 162 ? -18.613 2.825 19.673 1.00 97.62 162 THR A C 1
ATOM 1191 O O . THR A 1 162 ? -18.297 1.947 20.470 1.00 97.62 162 THR A O 1
ATOM 1194 N N . PRO A 1 163 ? -18.555 4.142 19.979 1.00 97.56 163 PRO A N 1
ATOM 1195 C CA . PRO A 1 163 ? -17.858 4.714 21.153 1.00 97.56 163 PRO A CA 1
ATOM 1196 C C . PRO A 1 163 ? -18.364 4.294 22.551 1.00 97.56 163 PRO A C 1
ATOM 1198 O O . PRO A 1 163 ? -18.045 4.944 23.536 1.00 97.56 163 PRO A O 1
ATOM 1201 N N . ASP A 1 164 ? -19.302 3.352 22.609 1.00 96.94 164 ASP A N 1
ATOM 1202 C CA . ASP A 1 164 ? -20.042 2.837 23.768 1.00 96.94 164 ASP A CA 1
ATOM 1203 C C . ASP A 1 164 ? -20.581 1.471 23.301 1.00 96.94 164 ASP A C 1
ATOM 1205 O O . ASP A 1 164 ? -21.658 1.375 22.685 1.00 96.94 164 ASP A O 1
ATOM 1209 N N . THR A 1 165 ? -19.769 0.421 23.469 1.00 96.56 165 THR A N 1
ATOM 1210 C CA . THR A 1 165 ? -20.010 -0.924 22.915 1.00 96.56 165 THR A CA 1
ATOM 1211 C C . THR A 1 165 ? -21.278 -1.566 23.484 1.00 96.56 165 THR A C 1
ATOM 1213 O O . THR A 1 165 ? -22.002 -2.291 22.784 1.00 96.56 165 THR A O 1
ATOM 1216 N N . ASP A 1 166 ? -21.550 -1.346 24.770 1.00 95.12 166 ASP A N 1
ATOM 1217 C CA . ASP A 1 166 ? -22.613 -2.021 25.524 1.00 95.12 166 ASP A CA 1
ATOM 1218 C C . ASP A 1 166 ? -23.924 -1.195 25.587 1.00 95.12 166 ASP A C 1
ATOM 1220 O O . ASP A 1 166 ? -25.028 -1.766 25.655 1.00 95.12 166 ASP A O 1
ATOM 1224 N N . GLY A 1 167 ? -23.825 0.125 25.412 1.00 96.38 167 GLY A N 1
ATOM 1225 C CA . GLY A 1 167 ? -24.926 1.075 25.328 1.00 96.38 167 GLY A CA 1
ATOM 1226 C C . GLY A 1 167 ? -25.433 1.596 26.676 1.00 96.38 167 GLY A C 1
ATOM 1227 O O . GLY A 1 167 ? -26.599 2.029 26.733 1.00 96.38 167 GLY A O 1
ATOM 1228 N N . ASP A 1 168 ? -24.659 1.506 27.767 1.00 95.06 168 ASP A N 1
ATOM 1229 C CA . ASP A 1 168 ? -25.063 2.015 29.088 1.00 95.06 168 ASP A CA 1
ATOM 1230 C C . ASP A 1 168 ? -24.905 3.538 29.263 1.00 95.06 168 ASP A C 1
ATOM 1232 O O . ASP A 1 168 ? -25.631 4.136 30.079 1.00 95.06 168 ASP A O 1
ATOM 1236 N N . GLY A 1 169 ? -24.105 4.181 28.403 1.00 94.75 169 GLY A N 1
ATOM 1237 C CA . GLY A 1 169 ? -23.903 5.628 28.343 1.00 94.75 169 GLY A CA 1
ATOM 1238 C C . GLY A 1 169 ? -22.583 6.141 28.930 1.00 94.75 169 GLY A C 1
ATOM 1239 O O . GLY A 1 169 ? -22.483 7.355 29.154 1.00 94.75 169 GLY A O 1
ATOM 1240 N N . THR A 1 170 ? -21.623 5.254 29.182 1.00 94.31 170 THR A N 1
ATOM 1241 C CA . THR A 1 170 ? -20.195 5.551 29.360 1.00 94.31 170 THR A CA 1
ATOM 1242 C C . THR A 1 170 ? -19.433 5.086 28.110 1.00 94.31 170 THR A C 1
ATOM 1244 O O . THR A 1 170 ? -19.859 4.139 27.460 1.00 94.31 170 THR A O 1
ATOM 1247 N N . ASN A 1 171 ? -18.362 5.795 27.743 1.00 95.88 171 ASN A N 1
ATOM 1248 C CA . ASN A 1 171 ? -17.531 5.432 26.596 1.00 95.88 171 ASN A CA 1
ATOM 1249 C C . ASN A 1 171 ? -16.558 4.293 26.940 1.00 95.88 171 ASN A C 1
ATOM 1251 O O . ASN A 1 171 ? -16.186 4.121 28.107 1.00 95.88 171 ASN A O 1
ATOM 1255 N N . ASP A 1 172 ? -16.101 3.567 25.925 1.00 95.06 172 ASP A N 1
ATOM 1256 C CA . ASP A 1 172 ? -15.191 2.431 26.071 1.00 95.06 172 ASP A CA 1
ATOM 1257 C C . ASP A 1 172 ? -13.821 2.878 26.649 1.00 95.06 172 ASP A C 1
ATOM 1259 O O . ASP A 1 172 ? -13.251 2.195 27.512 1.00 95.06 172 ASP A O 1
ATOM 1263 N N . ASP A 1 173 ? -13.348 4.086 26.308 1.00 95.62 173 ASP A N 1
ATOM 1264 C CA . ASP A 1 173 ? -12.168 4.738 26.905 1.00 95.62 173 ASP A CA 1
ATOM 1265 C C . ASP A 1 173 ? -12.292 4.925 28.432 1.00 95.62 173 ASP A C 1
ATOM 1267 O O . ASP A 1 173 ? -11.361 4.633 29.199 1.00 95.62 173 ASP A O 1
ATOM 1271 N N . GLU A 1 174 ? -13.454 5.389 28.897 1.00 94.31 174 GLU A N 1
ATOM 1272 C CA . GLU A 1 174 ? -13.758 5.588 30.313 1.00 94.31 174 GLU A CA 1
ATOM 1273 C C . GLU A 1 174 ? -13.891 4.236 31.040 1.00 94.31 174 GLU A C 1
ATOM 1275 O O . GLU A 1 174 ? -13.436 4.117 32.185 1.00 94.31 174 GLU A O 1
ATOM 1280 N N . GLU A 1 175 ? -14.459 3.211 30.391 1.00 91.94 175 GLU A N 1
ATOM 1281 C CA . GLU A 1 175 ? -14.574 1.854 30.941 1.00 91.94 175 GLU A CA 1
ATOM 1282 C C . GLU A 1 175 ? -13.202 1.205 31.161 1.00 91.94 175 GLU A C 1
ATOM 1284 O O . GLU A 1 175 ? -12.909 0.759 32.278 1.00 91.94 175 GLU A O 1
ATOM 1289 N N . LEU A 1 176 ? -12.334 1.194 30.141 1.00 90.19 176 LEU A N 1
ATOM 1290 C CA . LEU A 1 176 ? -10.995 0.601 30.233 1.00 90.19 176 LEU A CA 1
ATOM 1291 C C . LEU A 1 176 ? -10.173 1.264 31.347 1.00 90.19 176 LEU A C 1
ATOM 1293 O O . LEU A 1 176 ? -9.620 0.570 32.210 1.00 90.19 176 LEU A O 1
ATOM 1297 N N . ASN A 1 177 ? -10.178 2.600 31.411 1.00 84.94 177 ASN A N 1
ATOM 1298 C CA . ASN A 1 177 ? -9.501 3.364 32.464 1.00 84.94 177 ASN A CA 1
ATOM 1299 C C . ASN A 1 177 ? -10.090 3.129 33.871 1.00 84.94 177 ASN A C 1
ATOM 1301 O O . ASN A 1 177 ? -9.376 3.272 34.867 1.00 84.94 177 ASN A O 1
ATOM 1305 N N . ALA A 1 178 ? -11.368 2.752 33.991 1.00 74.69 178 ALA A N 1
ATOM 1306 C CA . ALA A 1 178 ? -12.007 2.450 35.274 1.00 74.69 178 ALA A CA 1
ATOM 1307 C C . ALA A 1 178 ? -11.693 1.040 35.818 1.00 74.69 178 ALA A C 1
ATOM 1309 O O . ALA A 1 178 ? -12.010 0.753 36.980 1.00 74.69 178 ALA A O 1
ATOM 1310 N N . THR A 1 179 ? -11.079 0.158 35.016 1.00 60.22 179 THR A N 1
ATOM 1311 C CA . THR A 1 179 ? -10.705 -1.199 35.459 1.00 60.22 179 THR A CA 1
ATOM 1312 C C . THR A 1 179 ? -9.401 -1.270 36.252 1.00 60.22 179 THR A C 1
ATOM 1314 O O . THR A 1 179 ? -9.218 -2.242 36.995 1.00 60.22 179 THR A O 1
ATOM 1317 N N . ASP A 1 180 ? -8.536 -0.251 36.182 1.00 53.12 180 ASP A N 1
ATOM 1318 C CA . ASP A 1 180 ? -7.403 -0.139 37.103 1.00 53.12 180 ASP A CA 1
ATOM 1319 C C . ASP A 1 180 ? -7.956 0.169 38.509 1.00 53.12 180 ASP A C 1
ATOM 1321 O O . ASP A 1 180 ? -8.574 1.223 38.715 1.00 53.12 180 ASP A O 1
ATOM 1325 N N . PRO A 1 181 ? -7.831 -0.744 39.499 1.00 55.94 181 PRO A N 1
ATOM 1326 C CA . PRO A 1 181 ? -8.292 -0.461 40.851 1.00 55.94 181 PRO A CA 1
ATOM 1327 C C . PRO A 1 181 ? -7.575 0.804 41.328 1.00 55.94 181 PRO A C 1
ATOM 1329 O O . PRO A 1 181 ? -6.346 0.830 41.273 1.00 55.94 181 PRO A O 1
ATOM 1332 N N . PRO A 1 182 ? -8.312 1.837 41.789 1.00 55.09 182 PRO A N 1
ATOM 1333 C CA . PRO A 1 182 ? -7.784 3.190 41.913 1.00 55.09 182 PRO A CA 1
ATOM 1334 C C . PRO A 1 182 ? -6.480 3.146 42.688 1.00 55.09 182 PRO A C 1
ATOM 1336 O O . PRO A 1 182 ? -6.508 2.696 43.838 1.00 55.09 182 PRO A O 1
ATOM 1339 N N . GLU A 1 183 ? -5.384 3.567 42.036 1.00 56.69 183 GLU A N 1
ATOM 1340 C CA . GLU A 1 183 ? -4.028 3.494 42.582 1.00 56.69 183 GLU A CA 1
ATOM 1341 C C . GLU A 1 183 ? -4.099 3.950 44.039 1.00 56.69 183 GLU A C 1
ATOM 1343 O O . GLU A 1 183 ? -4.452 5.103 44.313 1.00 56.69 183 GLU A O 1
ATOM 1348 N N . GLU A 1 184 ? -3.904 3.010 44.976 1.00 55.16 184 GLU A N 1
ATOM 1349 C CA . GLU A 1 184 ? -4.027 3.287 46.406 1.00 55.16 184 GLU A CA 1
ATOM 1350 C C . GLU A 1 184 ? -2.988 4.361 46.689 1.00 55.16 184 GLU A C 1
ATOM 1352 O O . GLU A 1 184 ? -1.793 4.070 46.727 1.00 55.16 184 GLU A O 1
ATOM 1357 N N . THR A 1 185 ? -3.439 5.616 46.796 1.00 46.31 185 THR A N 1
ATOM 1358 C CA . THR A 1 185 ? -2.544 6.759 46.910 1.00 46.31 185 THR A CA 1
ATOM 1359 C C . THR A 1 185 ? -1.800 6.600 48.221 1.00 46.31 185 THR A C 1
ATOM 1361 O O . THR A 1 185 ? -2.340 6.957 49.272 1.00 46.31 185 THR A O 1
ATOM 1364 N N . GLU A 1 186 ? -0.597 6.025 48.144 1.00 53.56 186 GLU A N 1
ATOM 1365 C CA . GLU A 1 186 ? 0.318 5.786 49.252 1.00 53.56 186 GLU A CA 1
ATOM 1366 C C . GLU A 1 186 ? 0.499 7.125 49.960 1.00 53.56 186 GLU A C 1
ATOM 1368 O O . GLU A 1 186 ? 1.225 8.017 49.509 1.00 53.56 186 GLU A O 1
ATOM 1373 N N . THR A 1 187 ? -0.273 7.311 51.033 1.00 48.22 187 THR A N 1
ATOM 1374 C CA . THR A 1 187 ? -0.311 8.568 51.768 1.00 48.22 187 THR A CA 1
ATOM 1375 C C . THR A 1 187 ? 1.105 8.829 52.247 1.00 48.22 187 THR A C 1
ATOM 1377 O O . THR A 1 187 ? 1.633 7.953 52.935 1.00 48.22 187 THR A O 1
ATOM 1380 N N . PRO A 1 188 ? 1.735 9.974 51.921 1.00 53.12 188 PRO A N 1
ATOM 1381 C CA . PRO A 1 188 ? 3.127 10.185 52.277 1.00 53.12 188 PRO A CA 1
ATOM 1382 C C . PRO A 1 188 ? 3.306 10.051 53.790 1.00 53.12 188 PRO A C 1
ATOM 1384 O O . PRO A 1 188 ? 2.834 10.901 54.547 1.00 53.12 188 PRO A O 1
ATOM 1387 N N . GLU A 1 189 ? 3.959 8.969 54.219 1.00 59.84 189 GLU A N 1
ATOM 1388 C CA . GLU A 1 189 ? 4.341 8.743 55.611 1.00 59.84 189 GLU A CA 1
ATOM 1389 C C . GLU A 1 189 ? 5.226 9.922 56.040 1.00 59.84 189 GLU A C 1
ATOM 1391 O O . GLU A 1 189 ? 6.363 10.081 55.588 1.00 59.84 189 GLU A O 1
ATOM 1396 N N . GLU A 1 190 ? 4.653 10.804 56.861 1.00 58.22 190 GLU A N 1
ATOM 1397 C CA . GLU A 1 190 ? 5.235 12.073 57.292 1.00 58.22 190 GLU A CA 1
ATOM 1398 C C . GLU A 1 190 ? 6.460 11.826 58.188 1.00 58.22 190 GLU A C 1
ATOM 1400 O O . GLU A 1 190 ? 6.369 11.809 59.415 1.00 58.22 190 GLU A O 1
ATOM 1405 N N . SER A 1 191 ? 7.633 11.637 57.580 1.00 49.97 191 SER A N 1
ATOM 1406 C CA . SER A 1 191 ? 8.898 11.575 58.310 1.00 49.97 191 SER A CA 1
ATOM 1407 C C . SER A 1 191 ? 9.454 12.983 58.544 1.00 49.97 191 SER A C 1
ATOM 1409 O O . SER A 1 191 ? 10.258 13.491 57.754 1.00 49.97 191 SER A O 1
ATOM 1411 N N . THR A 1 192 ? 9.055 13.617 59.646 1.00 54.47 192 THR A N 1
ATOM 1412 C CA . THR A 1 192 ? 9.873 14.688 60.226 1.00 54.47 192 THR A CA 1
ATOM 1413 C C . THR A 1 192 ? 11.129 14.079 60.857 1.00 54.47 192 THR A C 1
ATOM 1415 O O . THR A 1 192 ? 11.053 13.018 61.474 1.00 54.47 192 THR A O 1
ATOM 1418 N N . ASP A 1 193 ? 12.284 14.725 60.660 1.00 54.06 193 ASP A N 1
ATOM 1419 C CA . ASP A 1 193 ? 13.218 15.139 61.730 1.00 54.06 193 ASP A CA 1
ATOM 1420 C C . ASP A 1 193 ? 14.613 15.492 61.153 1.00 54.06 193 ASP A C 1
ATOM 1422 O O . ASP A 1 193 ? 15.512 14.668 61.023 1.00 54.06 193 ASP A O 1
ATOM 1426 N N . GLU A 1 194 ? 14.731 16.764 60.766 1.00 58.12 194 GLU A N 1
ATOM 1427 C CA . GLU A 1 194 ? 15.800 17.722 61.113 1.00 58.12 194 GLU A CA 1
ATOM 1428 C C . GLU A 1 194 ? 17.306 17.321 61.183 1.00 58.12 194 GLU A C 1
ATOM 1430 O O . GLU A 1 194 ? 17.767 16.598 62.060 1.00 58.12 194 GLU A O 1
ATOM 1435 N N . GLU A 1 195 ? 18.081 18.064 60.371 1.00 60.88 195 GLU A N 1
ATOM 1436 C CA . GLU A 1 195 ? 19.360 18.744 60.699 1.00 60.88 195 GLU A CA 1
ATOM 1437 C C . GLU A 1 195 ? 20.727 18.003 60.701 1.00 60.88 195 GLU A C 1
ATOM 1439 O O . GLU A 1 195 ? 21.154 17.360 61.655 1.00 60.88 195 GLU A O 1
ATOM 1444 N N . ALA A 1 196 ? 21.464 18.267 59.611 1.00 60.69 196 ALA A N 1
ATOM 1445 C CA . ALA A 1 196 ? 22.862 18.728 59.510 1.00 60.69 196 ALA A CA 1
ATOM 1446 C C . ALA A 1 196 ? 23.979 18.249 60.476 1.00 60.69 196 ALA A C 1
ATOM 1448 O O . ALA A 1 196 ? 23.992 18.561 61.664 1.00 60.69 196 ALA A O 1
ATOM 1449 N N . ASP A 1 197 ? 25.084 17.775 59.878 1.00 57.44 197 ASP A N 1
ATOM 1450 C CA . ASP A 1 197 ? 26.435 18.275 60.201 1.00 57.44 197 ASP A CA 1
ATOM 1451 C C . ASP A 1 197 ? 27.347 18.216 58.957 1.00 57.44 197 ASP A C 1
ATOM 1453 O O . ASP A 1 197 ? 27.183 17.350 58.094 1.00 57.44 197 ASP A O 1
ATOM 1457 N N . ALA A 1 198 ? 28.298 19.144 58.848 1.00 59.56 198 ALA A N 1
ATOM 1458 C CA . ALA A 1 198 ? 29.209 19.274 57.714 1.00 59.56 198 ALA A CA 1
ATOM 1459 C C . ALA A 1 198 ? 30.659 19.430 58.186 1.00 59.56 198 ALA A C 1
ATOM 1461 O O . ALA A 1 198 ? 30.968 20.326 58.972 1.00 59.56 198 ALA A O 1
ATOM 1462 N N . THR A 1 199 ? 31.580 18.649 57.613 1.00 54.91 199 THR A N 1
ATOM 1463 C CA . THR A 1 199 ? 33.018 18.943 57.706 1.00 54.91 199 THR A CA 1
ATOM 1464 C C . THR A 1 199 ? 33.731 18.810 56.366 1.00 54.91 199 THR A C 1
ATOM 1466 O O . THR A 1 199 ? 33.559 17.836 55.638 1.00 54.91 199 THR A O 1
ATOM 1469 N N . ASP A 1 200 ? 34.531 19.837 56.105 1.00 51.62 200 ASP A N 1
ATOM 1470 C CA . ASP A 1 200 ? 35.349 20.138 54.928 1.00 51.62 200 ASP A CA 1
ATOM 1471 C C . ASP A 1 200 ? 36.688 19.358 54.938 1.00 51.62 200 ASP A C 1
ATOM 1473 O O . ASP A 1 200 ? 37.113 18.912 56.010 1.00 51.62 200 ASP A O 1
ATOM 1477 N N . GLY A 1 201 ? 37.379 19.189 53.797 1.00 50.19 201 GLY A N 1
ATOM 1478 C CA . GLY A 1 201 ? 38.608 18.367 53.795 1.00 50.19 201 GLY A CA 1
ATOM 1479 C C . GLY A 1 201 ? 39.335 18.015 52.485 1.00 50.19 201 GLY A C 1
ATOM 1480 O O . GLY A 1 201 ? 39.661 16.851 52.293 1.00 50.19 201 GLY A O 1
ATOM 1481 N N . ASP A 1 202 ? 39.652 19.011 51.656 1.00 51.12 202 ASP A N 1
ATOM 1482 C CA . ASP A 1 202 ? 40.960 19.171 50.972 1.00 51.12 202 ASP A CA 1
ATOM 1483 C C . ASP A 1 202 ? 41.564 18.032 50.090 1.00 51.12 202 ASP A C 1
ATOM 1485 O O . ASP A 1 202 ? 42.229 17.112 50.560 1.00 51.12 202 ASP A O 1
ATOM 1489 N N . GLY A 1 203 ? 41.425 18.195 48.767 1.00 50.56 203 GLY A N 1
ATOM 1490 C CA . GLY A 1 203 ? 42.557 18.363 47.833 1.00 50.56 203 GLY A CA 1
ATOM 1491 C C . GLY A 1 203 ? 43.639 17.279 47.645 1.00 50.56 203 GLY A C 1
ATOM 1492 O O . GLY A 1 203 ? 44.569 17.164 48.440 1.00 50.56 203 GLY A O 1
ATOM 1493 N N . ALA A 1 204 ? 43.664 16.671 46.449 1.00 54.81 204 ALA A N 1
ATOM 1494 C CA . ALA A 1 204 ? 44.906 16.409 45.703 1.00 54.81 204 ALA A CA 1
ATOM 1495 C C . ALA A 1 204 ? 44.637 16.297 44.186 1.00 54.81 204 ALA A C 1
ATOM 1497 O O . ALA A 1 204 ? 43.810 15.498 43.754 1.00 54.81 204 ALA A O 1
ATOM 1498 N N . ASP A 1 205 ? 45.343 17.124 43.416 1.00 56.22 205 ASP A N 1
ATOM 1499 C CA . ASP A 1 205 ? 45.449 17.120 41.947 1.00 56.22 205 ASP A CA 1
ATOM 1500 C C . ASP A 1 205 ? 46.613 16.192 41.501 1.00 56.22 205 ASP A C 1
ATOM 1502 O O . ASP A 1 205 ? 47.247 15.562 42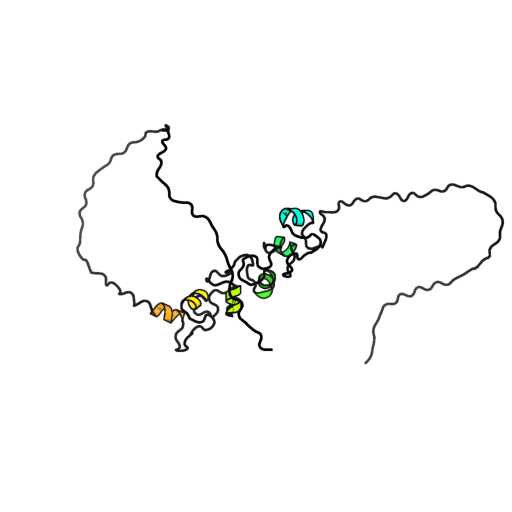.351 1.00 56.22 205 ASP A O 1
ATOM 1506 N N . GLU A 1 206 ? 46.939 16.203 40.202 1.00 56.84 206 GLU A N 1
ATOM 1507 C CA . GLU A 1 206 ? 48.149 15.684 39.521 1.00 56.84 206 GLU A CA 1
ATOM 1508 C C . GLU A 1 206 ? 48.037 14.337 38.765 1.00 56.84 206 GLU A C 1
ATOM 1510 O O . GLU A 1 206 ? 48.380 13.263 39.257 1.00 56.84 206 GLU A O 1
ATOM 1515 N N . SER A 1 207 ? 47.570 14.474 37.517 1.00 49.78 207 SER A N 1
ATOM 1516 C CA . SER A 1 207 ? 48.341 14.279 36.264 1.00 49.78 207 SER A CA 1
ATOM 1517 C C . SER A 1 207 ? 48.915 12.903 35.824 1.00 49.78 207 SER A C 1
ATOM 1519 O O . SER A 1 207 ? 49.697 12.238 36.495 1.00 49.78 207 SER A O 1
ATOM 1521 N N . ASP A 1 208 ? 48.559 12.581 34.569 1.00 50.81 208 ASP A N 1
ATOM 1522 C CA . ASP A 1 208 ? 49.348 12.001 33.463 1.00 50.81 208 ASP A CA 1
ATOM 1523 C C . ASP A 1 208 ? 50.126 10.669 33.604 1.00 50.81 208 ASP A C 1
ATOM 1525 O O . ASP A 1 208 ? 51.174 10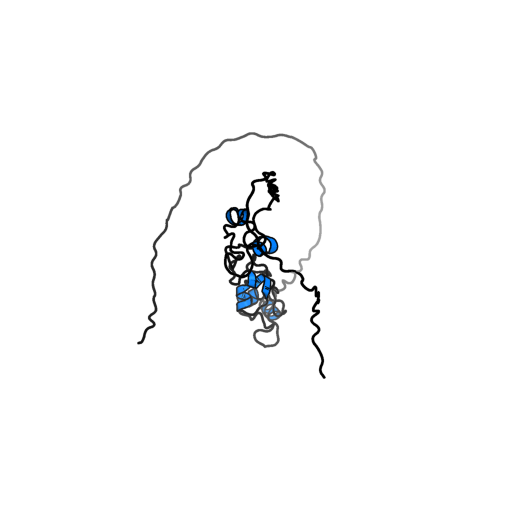.598 34.244 1.00 50.81 208 ASP A O 1
ATOM 1529 N N . ALA A 1 209 ? 49.742 9.674 32.781 1.00 56.59 209 ALA A N 1
ATOM 1530 C CA . ALA A 1 209 ? 50.687 8.917 31.937 1.00 56.59 209 ALA A CA 1
ATOM 1531 C C . ALA A 1 209 ? 50.005 8.143 30.780 1.00 56.59 209 ALA A C 1
ATOM 1533 O O . ALA A 1 209 ? 49.090 7.350 30.982 1.00 56.59 209 ALA A O 1
ATOM 1534 N N . GLU A 1 210 ? 50.534 8.388 29.583 1.00 54.16 210 GLU A N 1
ATOM 1535 C CA . GLU A 1 210 ? 50.223 7.882 28.237 1.00 54.16 210 GLU A CA 1
ATOM 1536 C C . GLU A 1 210 ? 50.368 6.353 27.971 1.00 54.16 210 GLU A C 1
ATOM 1538 O O . GLU A 1 210 ? 51.000 5.619 28.726 1.00 54.16 210 GLU A O 1
ATOM 1543 N N . GLU A 1 211 ? 49.901 5.973 26.768 1.00 55.00 211 GLU A N 1
ATOM 1544 C CA . GLU A 1 211 ? 50.393 4.919 25.844 1.00 55.00 211 GLU A CA 1
ATOM 1545 C C . GLU A 1 211 ? 50.060 3.410 26.028 1.00 55.00 211 GLU A C 1
ATOM 1547 O O . GLU A 1 211 ? 50.686 2.658 26.768 1.00 55.00 211 GLU A O 1
ATOM 1552 N N . GLU A 1 212 ? 49.138 2.962 25.161 1.00 52.84 212 GLU A N 1
ATOM 1553 C CA . GLU A 1 212 ? 49.359 1.965 24.088 1.00 52.84 212 GLU A CA 1
ATOM 1554 C C . GLU A 1 212 ? 49.924 0.547 24.402 1.00 52.84 212 GLU A C 1
ATOM 1556 O O . GLU A 1 212 ? 51.125 0.312 24.494 1.00 52.84 212 GLU A O 1
ATOM 1561 N N . ASN A 1 213 ? 49.017 -0.435 24.267 1.00 49.62 213 ASN A N 1
ATOM 1562 C CA . ASN A 1 213 ? 49.103 -1.512 23.256 1.00 49.62 213 ASN A CA 1
ATOM 1563 C C . ASN A 1 213 ? 50.134 -2.659 23.428 1.00 49.62 213 ASN A C 1
ATOM 1565 O O . ASN A 1 213 ? 51.314 -2.539 23.096 1.00 49.62 213 ASN A O 1
ATOM 1569 N N . ALA A 1 214 ? 49.640 -3.853 23.794 1.00 53.62 214 ALA A N 1
ATOM 1570 C CA . ALA A 1 214 ? 50.304 -5.130 23.507 1.00 53.62 214 ALA A CA 1
ATOM 1571 C C . ALA A 1 214 ? 49.304 -6.301 23.411 1.00 53.62 214 ALA A C 1
ATOM 1573 O O . ALA A 1 214 ? 48.377 -6.412 24.211 1.00 53.62 214 ALA A O 1
ATOM 1574 N N . SER A 1 215 ? 49.527 -7.182 22.434 1.00 53.91 215 SER A N 1
ATOM 1575 C CA . SER A 1 215 ? 48.745 -8.394 22.154 1.00 53.91 215 SER A CA 1
ATOM 1576 C C . SER A 1 215 ? 48.905 -9.504 23.203 1.00 53.91 215 SER A C 1
ATOM 1578 O O . SER A 1 215 ? 50.009 -9.708 23.701 1.00 53.91 215 SER A O 1
ATOM 1580 N N . ASP A 1 216 ? 47.861 -10.316 23.386 1.00 61.56 216 ASP A N 1
ATOM 1581 C CA . ASP A 1 216 ? 47.939 -11.715 23.855 1.00 61.56 216 ASP A CA 1
ATOM 1582 C C . ASP A 1 216 ? 46.743 -12.462 23.229 1.00 61.56 216 ASP A C 1
ATOM 1584 O O . ASP A 1 216 ? 45.591 -12.090 23.439 1.00 61.56 216 ASP A O 1
ATOM 1588 N N . ASP A 1 217 ? 46.959 -13.141 22.104 1.00 60.22 217 ASP A N 1
ATOM 1589 C CA . ASP A 1 217 ? 47.216 -14.587 21.973 1.00 60.22 217 ASP A CA 1
ATOM 1590 C C . ASP A 1 217 ? 46.015 -15.479 22.336 1.00 60.22 217 ASP A C 1
ATOM 1592 O O . ASP A 1 217 ? 45.353 -15.339 23.363 1.00 60.22 217 ASP A O 1
ATOM 1596 N N . GLY A 1 218 ? 45.685 -16.384 21.419 1.00 50.66 218 GLY A N 1
ATOM 1597 C CA . GLY A 1 218 ? 44.445 -17.148 21.461 1.00 50.66 218 GLY A CA 1
ATOM 1598 C C . GLY A 1 218 ? 44.604 -18.476 22.190 1.00 50.66 218 GLY A C 1
ATOM 1599 O O . GLY A 1 218 ? 45.563 -19.208 21.966 1.00 50.66 218 GLY A O 1
ATOM 1600 N N . THR A 1 219 ? 43.590 -18.869 22.962 1.00 55.72 219 THR A N 1
ATOM 1601 C CA . THR A 1 219 ? 43.372 -20.289 23.273 1.00 55.72 219 THR A CA 1
ATOM 1602 C C . THR A 1 219 ? 41.917 -20.686 23.065 1.00 55.72 219 THR A C 1
ATOM 1604 O O . THR A 1 219 ? 41.000 -20.167 23.697 1.00 55.72 219 THR A O 1
ATOM 1607 N N . GLU A 1 220 ? 41.714 -21.647 22.164 1.00 51.78 220 GLU A N 1
ATOM 1608 C CA . GLU A 1 220 ? 40.471 -22.405 22.062 1.00 51.78 220 GLU A CA 1
ATOM 1609 C C . GLU A 1 220 ? 40.179 -23.129 23.384 1.00 51.78 220 GLU A C 1
ATOM 1611 O O . GLU A 1 220 ? 41.060 -23.784 23.948 1.00 51.78 220 GLU A O 1
ATOM 1616 N N . VAL A 1 221 ? 38.916 -23.145 23.809 1.00 55.34 221 VAL A N 1
ATOM 1617 C CA . VAL A 1 221 ? 38.410 -24.182 24.718 1.00 55.34 221 VAL A CA 1
ATOM 1618 C C . VAL A 1 221 ? 37.054 -24.679 24.240 1.00 55.34 221 VAL A C 1
ATOM 1620 O O . VAL A 1 221 ? 36.078 -23.940 24.155 1.00 55.34 221 VAL A O 1
ATOM 1623 N N . GLN A 1 222 ? 37.019 -25.967 23.908 1.00 46.28 222 GLN A N 1
ATOM 1624 C CA . GLN A 1 222 ? 35.845 -26.670 23.406 1.00 46.28 222 GLN A CA 1
ATOM 1625 C C . GLN A 1 222 ? 34.882 -27.003 24.559 1.00 46.28 222 GLN A C 1
ATOM 1627 O O . GLN A 1 222 ? 35.302 -27.532 25.589 1.00 46.28 222 GLN A O 1
ATOM 1632 N N . GLY A 1 223 ? 33.585 -26.760 24.356 1.00 43.78 223 GLY A N 1
ATOM 1633 C CA . GLY A 1 223 ? 32.482 -27.198 25.222 1.00 43.78 223 GLY A CA 1
ATOM 1634 C C . GLY A 1 223 ? 31.425 -27.943 24.391 1.00 43.78 223 GLY A C 1
ATOM 1635 O O . GLY A 1 223 ? 31.222 -27.580 23.232 1.00 43.78 223 GLY A O 1
ATOM 1636 N N . PRO A 1 224 ? 30.808 -29.027 24.899 1.00 50.44 224 PRO A N 1
ATOM 1637 C CA . PRO A 1 224 ? 30.195 -30.044 24.044 1.00 50.44 224 PRO A CA 1
ATOM 1638 C C . PRO A 1 224 ? 28.777 -29.691 23.579 1.00 50.44 224 PRO A C 1
ATOM 1640 O O . PRO A 1 224 ? 27.976 -29.142 24.331 1.00 50.44 224 PRO A O 1
ATOM 1643 N N . GLY A 1 225 ? 28.457 -30.074 22.343 1.00 44.91 225 GLY A N 1
ATOM 1644 C CA . GLY A 1 225 ? 27.172 -29.772 21.719 1.00 44.91 225 GLY A CA 1
ATOM 1645 C C . GLY A 1 225 ? 26.069 -30.816 21.925 1.00 44.91 225 GLY A C 1
ATOM 1646 O O . GLY A 1 225 ? 26.313 -31.982 22.228 1.00 44.91 225 GLY A O 1
ATOM 1647 N N . PHE A 1 226 ? 24.855 -30.364 21.632 1.00 53.94 226 PHE A N 1
ATOM 1648 C CA . PHE A 1 226 ? 23.684 -31.099 21.149 1.00 53.94 226 PHE A CA 1
ATOM 1649 C C . PHE A 1 226 ? 22.991 -30.130 20.170 1.00 53.94 226 PHE A C 1
ATOM 1651 O O . PHE A 1 226 ? 23.033 -28.926 20.386 1.00 53.94 226 PHE A O 1
ATOM 1658 N N . GLY A 1 227 ? 22.346 -30.536 19.085 1.00 45.03 227 GLY A N 1
ATOM 1659 C CA . GLY A 1 227 ? 22.204 -31.858 18.492 1.00 45.03 227 GLY A CA 1
ATOM 1660 C C . GLY A 1 227 ? 21.305 -31.693 17.268 1.00 45.03 227 GLY A C 1
ATOM 1661 O O . GLY A 1 227 ? 20.191 -31.196 17.395 1.00 45.03 227 GLY A O 1
ATOM 1662 N N . VAL A 1 228 ? 21.796 -32.044 16.079 1.00 46.31 228 VAL A N 1
ATOM 1663 C CA . VAL A 1 228 ? 21.045 -31.847 14.830 1.00 46.31 228 VAL A CA 1
ATOM 1664 C C . VAL A 1 228 ? 19.815 -32.755 14.834 1.00 46.31 228 VAL A C 1
ATOM 1666 O O . VAL A 1 228 ? 19.966 -33.972 14.952 1.00 46.31 228 VAL A O 1
ATOM 1669 N N . VAL A 1 229 ? 18.615 -32.198 14.655 1.00 50.12 229 VAL A N 1
ATOM 1670 C CA . VAL A 1 229 ? 17.412 -32.991 14.360 1.00 50.12 229 VAL A CA 1
ATOM 1671 C C . VAL A 1 229 ? 16.788 -32.464 13.077 1.00 50.12 229 VAL A C 1
ATOM 1673 O O . VAL A 1 229 ? 16.078 -31.463 13.062 1.00 50.12 229 VAL A O 1
ATOM 1676 N N . ALA A 1 230 ? 17.122 -33.124 11.974 1.00 45.03 230 ALA A N 1
ATOM 1677 C CA . ALA A 1 230 ? 16.586 -32.797 10.666 1.00 45.03 230 ALA A CA 1
ATOM 1678 C C . ALA A 1 230 ? 15.177 -33.388 10.487 1.00 45.03 230 ALA A C 1
ATOM 1680 O O . ALA A 1 230 ? 14.972 -34.571 10.736 1.00 45.03 230 ALA A O 1
ATOM 1681 N N . ALA A 1 231 ? 14.271 -32.540 10.000 1.00 40.59 231 ALA A N 1
ATOM 1682 C CA . ALA A 1 231 ? 13.409 -32.741 8.831 1.00 40.59 231 ALA A CA 1
ATOM 1683 C C . ALA A 1 231 ? 12.552 -34.026 8.657 1.00 40.59 231 ALA A C 1
ATOM 1685 O O . ALA A 1 231 ? 13.025 -35.155 8.736 1.00 40.59 231 ALA A O 1
ATOM 1686 N N . LEU A 1 232 ? 11.329 -33.777 8.155 1.00 40.91 232 LEU A N 1
ATOM 1687 C CA . LEU A 1 232 ? 10.397 -34.683 7.451 1.00 40.91 232 LEU A CA 1
ATOM 1688 C C . LEU A 1 232 ? 9.586 -35.690 8.295 1.00 40.91 232 LEU A C 1
ATOM 1690 O O . LEU A 1 232 ? 10.119 -36.634 8.865 1.00 40.91 232 LEU A O 1
ATOM 1694 N N . VAL A 1 233 ? 8.251 -35.607 8.192 1.00 42.53 233 VAL A N 1
ATOM 1695 C CA . VAL A 1 233 ? 7.466 -36.373 7.193 1.00 42.53 233 VAL A CA 1
ATOM 1696 C C . VAL A 1 233 ? 6.024 -35.831 7.112 1.00 42.53 233 VAL A C 1
ATOM 1698 O O . VAL A 1 233 ? 5.419 -35.490 8.123 1.00 42.53 233 VAL A O 1
ATOM 1701 N N . ALA A 1 234 ? 5.480 -35.747 5.894 1.00 42.06 234 ALA A N 1
ATOM 1702 C CA . ALA A 1 234 ? 4.107 -35.318 5.594 1.00 42.06 234 ALA A CA 1
ATOM 1703 C C . ALA A 1 234 ? 3.055 -36.430 5.825 1.00 42.06 234 ALA A C 1
ATOM 1705 O O . ALA A 1 234 ? 3.430 -37.595 5.941 1.00 42.06 234 ALA A O 1
ATOM 1706 N N . LEU A 1 235 ? 1.750 -36.105 5.770 1.00 42.47 235 LEU A N 1
ATOM 1707 C CA . LEU A 1 235 ? 0.822 -36.565 4.705 1.00 42.47 235 LEU A CA 1
ATOM 1708 C C . LEU A 1 235 ? -0.637 -36.107 4.961 1.00 42.47 235 LEU A C 1
ATOM 1710 O O . LEU A 1 235 ? -1.079 -35.986 6.098 1.00 42.47 235 LEU A O 1
ATOM 1714 N N . ALA A 1 236 ? -1.392 -35.888 3.881 1.00 42.81 236 ALA A N 1
ATOM 1715 C CA . ALA A 1 236 ? -2.754 -35.354 3.880 1.00 42.81 236 ALA A CA 1
ATOM 1716 C C . ALA A 1 236 ? -3.867 -36.288 4.414 1.00 42.81 236 ALA A C 1
ATOM 1718 O O . ALA A 1 236 ? -3.902 -37.481 4.112 1.00 42.81 236 ALA A O 1
ATOM 1719 N N . CYS A 1 237 ? -4.851 -35.675 5.083 1.00 37.47 237 CYS A N 1
ATOM 1720 C CA . CYS A 1 237 ? -6.286 -36.006 5.186 1.00 37.47 237 CYS A CA 1
ATOM 1721 C C . CYS A 1 237 ? -6.975 -34.703 5.665 1.00 37.47 237 CYS A C 1
ATOM 1723 O O . CYS A 1 237 ? -6.388 -33.995 6.470 1.00 37.47 237 CYS A O 1
ATOM 1725 N N . VAL A 1 238 ? -8.160 -34.276 5.216 1.00 45.69 238 VAL A N 1
ATOM 1726 C CA . VAL A 1 238 ? -9.410 -35.028 5.017 1.00 45.69 238 VAL A CA 1
ATOM 1727 C C . VAL A 1 238 ? -10.192 -34.495 3.807 1.00 45.69 238 VAL A C 1
ATOM 1729 O O . VAL A 1 238 ? -10.448 -33.302 3.703 1.00 45.69 238 VAL A O 1
ATOM 1732 N N . ALA A 1 239 ? -10.686 -35.394 2.950 1.00 43.03 239 ALA A N 1
ATOM 1733 C CA . ALA A 1 239 ? -11.719 -35.071 1.964 1.00 43.03 239 ALA A CA 1
ATOM 1734 C C . ALA A 1 239 ? -13.123 -35.309 2.558 1.00 43.03 239 ALA A C 1
ATOM 1736 O O . ALA A 1 239 ? -13.542 -36.456 2.740 1.00 43.03 239 ALA A O 1
ATOM 1737 N N . ALA A 1 240 ? -13.870 -34.238 2.842 1.00 50.06 240 ALA A N 1
ATOM 1738 C CA . ALA A 1 240 ? -15.210 -34.304 3.433 1.00 50.06 240 ALA A CA 1
ATOM 1739 C C . ALA A 1 240 ? -16.333 -34.398 2.375 1.00 50.06 240 ALA A C 1
ATOM 1741 O O . ALA A 1 240 ? -17.003 -33.432 2.031 1.00 50.06 240 ALA A O 1
ATOM 1742 N N . LEU A 1 241 ? -16.527 -35.616 1.869 1.00 45.00 241 LEU A N 1
ATOM 1743 C CA . LEU A 1 241 ? -17.801 -36.228 1.459 1.00 45.00 241 LEU A CA 1
ATOM 1744 C C . LEU A 1 241 ? -19.025 -35.309 1.158 1.00 45.00 241 LEU A C 1
ATOM 1746 O O . LEU A 1 241 ? -19.925 -35.172 1.985 1.00 45.00 241 LEU A O 1
ATOM 1750 N N . ALA A 1 242 ? -19.162 -34.826 -0.086 1.00 51.28 242 ALA A N 1
ATOM 1751 C CA . ALA A 1 242 ? -20.367 -34.117 -0.554 1.00 51.28 242 ALA A CA 1
ATOM 1752 C C . ALA A 1 242 ? -20.917 -34.630 -1.906 1.00 51.28 242 ALA A C 1
ATOM 1754 O O . ALA A 1 242 ? -20.973 -33.900 -2.894 1.00 51.28 242 ALA A O 1
ATOM 1755 N N . ARG A 1 243 ? -21.386 -35.888 -1.956 1.00 53.28 243 ARG A N 1
ATOM 1756 C CA . ARG A 1 243 ? -22.370 -36.342 -2.966 1.00 53.28 243 ARG A CA 1
ATOM 1757 C C . ARG A 1 243 ? -23.420 -37.280 -2.363 1.00 53.28 243 ARG A C 1
ATOM 1759 O O . ARG A 1 243 ? -23.156 -38.453 -2.116 1.00 53.28 243 ARG A O 1
ATOM 1766 N N . ARG A 1 244 ? -24.641 -36.761 -2.201 1.00 60.03 244 ARG A N 1
ATOM 1767 C CA . ARG A 1 244 ? -25.882 -37.537 -2.362 1.00 60.03 244 ARG A CA 1
ATOM 1768 C C . ARG A 1 244 ? -26.360 -37.318 -3.798 1.00 60.03 244 ARG A C 1
ATOM 1770 O O . ARG A 1 244 ? -26.488 -36.166 -4.203 1.00 60.03 244 ARG A O 1
ATOM 1777 N N . GLY A 1 245 ? -26.619 -38.399 -4.528 1.00 44.59 245 GLY A N 1
ATOM 1778 C CA . GLY A 1 245 ? -27.021 -38.392 -5.939 1.00 44.59 245 GLY A CA 1
ATOM 1779 C C . GLY A 1 245 ? -26.746 -39.744 -6.566 1.00 44.59 245 GLY A C 1
ATOM 1780 O O . GLY A 1 245 ? -25.612 -39.910 -7.057 1.00 44.59 245 GLY A O 1
#

Organism: NCBI:txid3033939

Radius of gyration: 42.01 Å; chains: 1; bounding box: 88×63×146 Å

Sequence (245 aa):
MSFTRVRATALALTLAVALVAASAGGAVATTREVALQSNETNETTPEGPVDSDGDGLTDENETSVYDTDPNLADTDGDGLSDGEEVNEYGTDPESRDTDRDGLSDYVEVRQFETDPTVRDTDDDGLSDGEEVQRGTDPTDNDTDGDGVRDGTEVEEGLSPTTPDTDGDGTNDDEELNATDPPEETETPEESTDEEADATDGDGADESDAEEENASDDGTEVQGPGFGVVAALVALACVAALARRG

Secondary structure (DSSP, 8-state):
------------------------------------------------S--SSSSSS-HHHIIIII---TT-SSSSSSSS-HHHIIIII---TT-SSSS-SSS-HHHIIIII---TT-SSTTSSSS-HHHHHHHT--TT-SSSSSSSS-HHHHHHHT--TT-SSSS-SSS-HHHHHHHTS-----------------------------------------------------------------

Foldseek 3Di:
DDDDDDDDDDDDDDDDDDDDDDDDDDDDDDDDDPPPPPPPPPPPPVDDQDQQCPLQDHPCCCVPPQVADSNAQQRCPLPHGPNCCVPPQVARSVDQQRCPLPHGPCCCVPPQVARSNDQQRCPLQHGCNVCVVLVARSNDQQRCPLPHGCNRCVVVVARSNDQPRPPPPDGPVVVVVPPPPPPPPPPPPDDDDDDDDDDDDDDDDDDDDDDDDDDDDDDDDDDDDDDDDDDDDDDDDDDDDDDDD

InterPro domains:
  IPR026371 PGF-CTERM archaeal protein-sorting signal [PF18204] (224-244)
  IPR026371 PGF-CTERM archaeal protein-sorting signal [TIGR04126] (219-244)
  IPR028974 TSP type-3 repeat [G3DSA:4.10.1080.10] (28-153)
  IPR053180 Calcium-binding acidic-repeat protein [PTHR37467] (33-97)
  IPR059100 Bacterial TSP3 repeat [PF18884] (51-72)
  IPR059100 Bacterial TSP3 repeat [PF18884] (74-93)
  IPR059100 Bacterial TSP3 repeat [PF18884] (97-117)
  IPR059100 Bacterial TSP3 repeat [PF18884] (120-140)
  IPR059100 Bacterial TSP3 repeat [PF18884] (142-157)
  IPR059100 Bacterial TSP3 repeat [PF18884] (164-178)

=== Feature glossary ===
A reading guide for the features in this record.

Start from the sequence.

  · This is the polypeptide sequence — one letter per residue, N-terminus first. Length ranges from a few dozen residues for small domains to over a thousand for large multi-domain proteins.

Fold it, and you get atomic coordinates and the backbone conformation that goes with them.

  · Structure coordinates are given as an mmCIF _atom_site loop: one row per atom with element, residue name, chain id, sequence number, and x/y/z position in Å. Only the four main-chain atoms per residue are included here; side chains are omitted to keep the record compact.

  · Backbone dihedral angles. Every residue except chain termini has a φ (preceding-C → N → Cα → C) and a ψ (N → Cα → C → next-N). They are reported in degrees following the IUPAC sign convention. Secondary structure is essentially a statement about which (φ, ψ) basin each residue occupies.

  · The SS8 string is DSSP's per-residue secondary-structure call. α-helix (H) means an i→i+4 H-bond ladder; β-strand (E) means the residue participates in a β-sheet; 3₁₀ (G) and π (I) are tighter and wider helices; T/S are turns/bends; '-' is loop.

  · SS3 is a coarse helix/strand/coil call (letters a/b/c) made by the P-SEA algorithm from inter-Cα distances and dihedrals. It is less detailed than DSSP but needs only Cα positions.

Summarize the fold with a handful of shape descriptors and a per-residue structural alphabet.

  · Radius of gyration (Rg) is the root-mean-square distance of Cα atoms from their centroid — a single number for overall size and compactness. A globular domain of N residues has Rg ≈ 2.2·N^0.38 Å; an extended or disordered chain has a much larger Rg. The Cα contact count is the number of residue pairs whose Cα atoms are within 8 Å and are more than four positions apart in sequence — a standard proxy for tertiary packing density. The bounding box is the smallest axis-aligned box enclosing all Cα atoms.

  · The Foldseek 3Di string encodes local tertiary geometry as a 20-letter alphabet — one character per residue — derived from the relative positions of nearby Cα atoms. Unlike the amino-acid sequence, 3Di is a direct function of the 3D structure, so two proteins with the same fold have similar 3Di strings even at low sequence identity.

  · Solvent-accessible surface area (SASA) is the area in Å² traced out by the centre of a 1.4 Å probe sphere (a water molecule) rolled over the protein's van der Waals surface (Shrake–Rupley / Lee–Richards construction). Buried residues have near-zero SASA; fully exposed residues can exceed 200 Å². The total SASA scales roughly with the number of surface residues.

Ask how reliable the model is.

  · pLDDT (predicted Local Distance Difference Test) is AlphaFold's per-residue confidence score, ranging from 0 to 100. Values above 90 indicate high confidence (typically well-packed cores); 70–90 is confident; 50–70 low confidence; below 50 usually means the region is disordered or the prediction is unreliable there. AlphaFold stores pLDDT in the mmCIF B-factor column.

  · B-factor (Debye–Waller factor) reflects atomic displacement in the crystal lattice. It is an experimental observable (units Å²), not a prediction; low values mean the atom is pinned down, high values mean it moves or is heterogeneous across the crystal.

  · Predicted Aligned Error (PAE) is an AlphaFold confidence matrix: entry (i, j) is the expected error in the position of residue j, in ångströms, when the prediction is superimposed on the true structure at residue i. Low PAE within a block of residues means that block is internally rigid and well-predicted; high PAE between two blocks means their relative placement is uncertain even if each block individually is confident.

Place it in context: what it resembles, what it is annotated as, and how it looks.

  · Nearest PDB neighbors are the top structural matches found by Foldseek when searching this structure against the entire Protein Data Bank. Each hit reports a TM-score (0 to 1; >0.5 almost always implies the same fold) and an E-value. These are *structural* homologs — they may share no detectable sequence similarity.

  · Functional annotations link the protein to curated databases. InterPro entries identify conserved domains and families by matching the sequence against member-database signatures (Pfam, PROSITE, CDD, …). Gene Ontology (GO) terms describe molecular function, biological process, and cellular component in a controlled vocabulary. CATH places the structure in a hierarchical fold classification (Class/Architecture/Topology/Homologous-superfamily). The organism is the source species.

  · Three diagnostic plots accompany the record. The Cα contact map visualizes the tertiary structure as a 2D adjacency matrix (8 Å cutoff, sequence-local contacts suppressed). The Ramachandran plot shows the distribution of backbone (φ, ψ) torsions, with points in the α and β basins reflecting secondary structure content. The PAE plot shows AlphaFold's inter-residue confidence as a color matrix.

  · Six rendered views show the 3D structure from the faces of a cube — i.e. along ±x, ±y, ±z. Rendering representation is drawn randomly per protein from cartoon (secondary-structure ribbons), sticks (backbone bonds), or molecular surface; coloring is either N→C rainbow (blue at the N-terminus through red at the C-terminus) or one color per chain.